Protein AF-A0A6A5UW94-F1 (afdb_monomer_lite)

Foldseek 3Di:
DDPQQWDFDDDPNDTDIDGNVVVVVVVVVVVVCPDPVNVVVVCVVVVPDPPDPVVVVVVVVPPPDDDPDDDDPDDPPQDPVNVVVVVVVVVVVVVVVVVVVVVVVVVVVVVVVVVVVVVVVVVVVVVVVVVVVVVVVVPPDDDDDDDDDDDDDDDDDDDDDDPPPVVPPPDDQDADPVRDGDPDDPPPD

Structure (mmCIF, N/CA/C/O backbone):
data_AF-A0A6A5UW94-F1
#
_entry.id   AF-A0A6A5UW94-F1
#
loop_
_atom_site.group_PDB
_atom_site.id
_atom_site.type_symbol
_atom_site.label_atom_id
_atom_site.label_alt_id
_atom_site.label_comp_id
_atom_site.label_asym_id
_atom_site.label_entity_id
_atom_site.label_seq_id
_atom_site.pdbx_PDB_ins_code
_atom_site.Cartn_x
_atom_site.Cartn_y
_atom_site.Cartn_z
_atom_site.occupancy
_atom_site.B_iso_or_equiv
_atom_site.auth_seq_id
_atom_site.auth_comp_id
_atom_site.auth_asym_id
_atom_site.auth_atom_id
_atom_site.pdbx_PDB_model_num
ATOM 1 N N . MET A 1 1 ? 11.249 -19.512 19.360 1.00 72.38 1 MET A N 1
ATOM 2 C CA . MET A 1 1 ? 12.255 -18.632 19.988 1.00 72.38 1 MET A CA 1
ATOM 3 C C . MET A 1 1 ? 13.415 -19.546 20.314 1.00 72.38 1 MET A C 1
ATOM 5 O O . MET A 1 1 ? 13.161 -20.563 20.942 1.00 72.38 1 MET A O 1
ATOM 9 N N . ASP A 1 2 ? 14.602 -19.281 19.782 1.00 77.50 2 ASP A N 1
ATOM 10 C CA . ASP A 1 2 ? 15.722 -20.234 19.828 1.00 77.50 2 ASP A CA 1
ATOM 11 C C . ASP A 1 2 ? 16.265 -20.386 21.257 1.00 77.50 2 ASP A C 1
ATOM 13 O O . ASP A 1 2 ? 15.964 -19.566 22.127 1.00 77.50 2 ASP A O 1
ATOM 17 N N . GLU A 1 3 ? 17.135 -21.370 21.492 1.00 77.75 3 GLU A N 1
ATOM 18 C CA . GLU A 1 3 ? 17.785 -21.640 22.792 1.00 77.75 3 GLU A CA 1
ATOM 19 C C . GLU A 1 3 ? 18.522 -20.415 23.369 1.00 77.75 3 GLU A C 1
ATOM 21 O O . GLU A 1 3 ? 18.660 -20.256 24.579 1.00 77.75 3 GLU A O 1
ATOM 26 N N . LYS A 1 4 ? 18.943 -19.485 22.501 1.00 79.06 4 LYS A N 1
ATOM 27 C CA . LYS A 1 4 ? 19.592 -18.215 22.872 1.00 79.06 4 LYS A CA 1
ATOM 28 C C . LYS A 1 4 ? 18.601 -17.080 23.189 1.00 79.06 4 LYS A C 1
ATOM 30 O O . LYS A 1 4 ? 19.022 -15.968 23.502 1.00 79.06 4 LYS A O 1
ATOM 35 N N . GLY A 1 5 ? 17.293 -17.331 23.099 1.00 79.81 5 GLY A N 1
ATOM 36 C CA . GLY A 1 5 ? 16.227 -16.376 23.409 1.00 79.81 5 GLY A CA 1
ATOM 37 C C . GLY A 1 5 ? 15.969 -15.330 22.322 1.00 79.81 5 GLY A C 1
ATOM 38 O O . GLY A 1 5 ? 15.530 -14.225 22.640 1.00 79.81 5 GLY A O 1
ATOM 39 N N . PHE A 1 6 ? 16.245 -15.641 21.053 1.00 82.00 6 PHE A N 1
ATOM 40 C CA . PHE A 1 6 ? 15.964 -14.756 19.917 1.00 82.00 6 PHE A CA 1
ATOM 41 C C . PHE A 1 6 ? 14.876 -15.337 19.007 1.00 82.00 6 PHE A C 1
ATOM 43 O O . PHE A 1 6 ? 14.666 -16.547 18.946 1.00 82.00 6 PHE A O 1
ATOM 50 N N . LEU A 1 7 ? 14.146 -14.462 18.322 1.00 79.19 7 LEU A N 1
ATOM 51 C CA . LEU A 1 7 ? 13.143 -14.818 17.326 1.00 79.19 7 LEU A CA 1
ATOM 52 C C . LEU A 1 7 ? 13.284 -13.892 16.119 1.00 79.19 7 LEU A C 1
ATOM 54 O O . LEU A 1 7 ? 13.258 -12.670 16.258 1.00 79.19 7 LEU A O 1
ATOM 58 N N . ILE A 1 8 ? 13.435 -14.465 14.927 1.00 78.19 8 ILE A N 1
ATOM 59 C CA . ILE A 1 8 ? 13.464 -13.700 13.679 1.00 78.19 8 ILE A CA 1
ATOM 60 C C . ILE A 1 8 ? 12.033 -13.615 13.153 1.00 78.19 8 ILE A C 1
ATOM 62 O O . ILE A 1 8 ? 11.468 -14.607 12.705 1.00 78.19 8 ILE A O 1
ATOM 66 N N . GLY A 1 9 ? 11.447 -12.423 13.228 1.00 76.31 9 GLY A N 1
ATOM 67 C CA . GLY A 1 9 ? 10.116 -12.130 12.704 1.00 76.31 9 GLY A CA 1
ATOM 68 C C . GLY A 1 9 ? 10.199 -11.326 11.410 1.00 76.31 9 GLY A C 1
ATOM 69 O O . GLY A 1 9 ? 11.094 -10.494 11.240 1.00 76.31 9 GLY A O 1
ATOM 70 N N . ILE A 1 10 ? 9.257 -11.538 10.495 1.00 73.62 10 ILE A N 1
ATOM 71 C CA . ILE A 1 10 ? 9.096 -10.692 9.308 1.00 73.62 10 ILE A CA 1
ATOM 72 C C . ILE A 1 10 ? 7.923 -9.748 9.572 1.00 73.62 10 ILE A C 1
ATOM 74 O O . ILE A 1 10 ? 6.791 -10.196 9.711 1.00 73.62 10 ILE A O 1
ATOM 78 N N . ILE A 1 11 ? 8.192 -8.441 9.639 1.00 70.88 11 ILE A N 1
ATOM 79 C CA . ILE A 1 11 ? 7.148 -7.405 9.668 1.00 70.88 11 ILE A CA 1
ATOM 80 C C . ILE A 1 11 ? 7.252 -6.627 8.357 1.00 70.88 11 ILE A C 1
ATOM 82 O O . ILE A 1 11 ? 8.247 -5.944 8.095 1.00 70.88 11 ILE A O 1
ATOM 86 N N . GLY A 1 12 ? 6.237 -6.759 7.503 1.00 78.44 12 GLY A N 1
ATOM 87 C CA . GLY A 1 12 ? 6.264 -6.223 6.143 1.00 78.44 12 GLY A CA 1
ATOM 88 C C . GLY A 1 12 ? 7.278 -6.963 5.262 1.00 78.44 12 GLY A C 1
ATOM 89 O O . GLY A 1 12 ? 7.186 -8.173 5.097 1.00 78.44 12 GLY A O 1
ATOM 90 N N . ARG A 1 13 ? 8.249 -6.242 4.679 1.00 77.44 13 ARG A N 1
ATOM 91 C CA . ARG A 1 13 ? 9.311 -6.821 3.820 1.00 77.44 13 ARG A CA 1
ATOM 92 C C . ARG A 1 13 ? 10.674 -6.955 4.513 1.00 77.44 13 ARG A C 1
ATOM 94 O O . ARG A 1 13 ? 11.652 -7.284 3.848 1.00 77.44 13 ARG A O 1
ATOM 101 N N . SER A 1 14 ? 10.769 -6.659 5.812 1.00 65.12 14 SER A N 1
ATOM 102 C CA . SER A 1 14 ? 12.042 -6.636 6.546 1.00 65.12 14 SER A CA 1
ATOM 103 C C . SER A 1 14 ? 12.096 -7.712 7.630 1.00 65.12 14 SER A C 1
ATOM 105 O O . SER A 1 14 ? 11.115 -7.929 8.345 1.00 65.12 14 SER A O 1
ATOM 107 N N . LYS A 1 15 ? 13.255 -8.370 7.761 1.00 79.88 15 LYS A N 1
ATOM 108 C CA . LYS A 1 15 ? 13.547 -9.318 8.845 1.00 79.88 15 LYS A CA 1
ATOM 109 C C . LYS A 1 15 ? 13.983 -8.534 10.082 1.00 79.88 15 LYS A C 1
ATOM 111 O O . LYS A 1 15 ? 14.928 -7.751 10.012 1.00 79.88 15 LYS A O 1
ATOM 116 N N . ARG A 1 16 ? 13.311 -8.747 11.211 1.00 79.25 16 ARG A N 1
ATOM 117 C CA . ARG A 1 16 ? 13.660 -8.162 12.511 1.00 79.25 16 ARG A CA 1
ATOM 118 C C . ARG A 1 16 ? 14.026 -9.255 13.503 1.00 79.25 16 ARG A C 1
ATOM 120 O O . ARG A 1 16 ? 13.429 -10.327 13.495 1.00 79.25 16 ARG A O 1
ATOM 127 N N . VAL A 1 17 ? 14.991 -8.955 14.367 1.00 80.25 17 VAL A N 1
ATOM 128 C CA . VAL A 1 17 ? 15.404 -9.828 15.468 1.00 80.25 17 VAL A CA 1
ATOM 129 C C . VAL A 1 17 ? 14.728 -9.340 16.746 1.00 80.25 17 VAL A C 1
ATOM 131 O O . VAL A 1 17 ? 14.947 -8.210 17.179 1.00 80.25 17 VAL A O 1
ATOM 134 N N . PHE A 1 18 ? 13.906 -10.192 17.342 1.00 77.12 18 PHE A N 1
ATOM 135 C CA . PHE A 1 18 ? 13.269 -9.979 18.634 1.00 77.12 18 PHE A CA 1
ATOM 136 C C . PHE A 1 18 ? 14.041 -10.754 19.700 1.00 77.12 18 PHE A C 1
ATOM 138 O O . PHE A 1 18 ? 14.287 -11.945 19.543 1.00 77.12 18 PHE A O 1
ATOM 145 N N . SER A 1 19 ? 14.440 -10.085 20.780 1.00 81.06 19 SER A N 1
ATOM 146 C CA . SER A 1 19 ? 15.119 -10.713 21.919 1.00 81.06 19 SER A CA 1
ATOM 147 C C . SER A 1 19 ? 14.154 -10.867 23.087 1.00 81.06 19 SER A C 1
ATOM 149 O O . SER A 1 19 ? 13.456 -9.913 23.430 1.00 81.06 19 SER A O 1
ATOM 151 N N . ARG A 1 20 ? 14.165 -12.034 23.738 1.00 82.19 20 ARG A N 1
ATOM 152 C CA . ARG A 1 20 ? 13.341 -12.351 24.913 1.00 82.19 20 ARG A CA 1
ATOM 153 C C . ARG A 1 20 ? 13.555 -11.356 26.042 1.00 82.19 20 ARG A C 1
ATOM 155 O O . ARG A 1 20 ? 12.594 -10.804 26.553 1.00 82.19 20 ARG A O 1
ATOM 162 N N . ARG A 1 21 ? 14.816 -11.031 26.341 1.00 82.06 21 ARG A N 1
ATOM 163 C CA . ARG A 1 21 ? 15.166 -10.057 27.387 1.00 82.06 21 ARG A CA 1
ATOM 164 C C . ARG A 1 21 ? 14.614 -8.664 27.090 1.00 82.06 21 ARG A C 1
ATOM 166 O O . ARG A 1 21 ? 14.163 -7.976 27.997 1.00 82.06 21 ARG A O 1
ATOM 173 N N . MET A 1 22 ? 14.641 -8.240 25.823 1.00 80.44 22 MET A N 1
ATOM 174 C CA . MET A 1 22 ? 14.056 -6.954 25.426 1.00 80.44 22 MET A CA 1
ATOM 175 C C . MET A 1 22 ? 12.530 -6.968 25.524 1.00 80.44 22 MET A C 1
ATOM 177 O O . MET A 1 22 ? 11.946 -5.975 25.950 1.00 80.44 22 MET A O 1
ATOM 181 N N . TRP A 1 23 ? 11.896 -8.080 25.147 1.00 79.12 23 TRP A N 1
ATOM 182 C CA . TRP A 1 23 ? 10.453 -8.254 25.264 1.00 79.12 23 TRP A CA 1
ATOM 183 C C . TRP A 1 23 ? 9.998 -8.226 26.724 1.00 79.12 23 TRP A C 1
ATOM 185 O O . TRP A 1 23 ? 9.180 -7.387 27.073 1.00 79.12 23 TRP A O 1
ATOM 195 N N . GLU A 1 24 ? 10.607 -9.034 27.591 1.00 83.50 24 GLU A N 1
ATOM 196 C CA . GLU A 1 24 ? 10.288 -9.090 29.024 1.00 83.50 24 GLU A CA 1
ATOM 197 C C . GLU A 1 24 ? 10.548 -7.748 29.722 1.00 83.50 24 GLU A C 1
ATOM 199 O O . GLU A 1 24 ? 9.770 -7.321 30.571 1.00 83.50 24 GLU A O 1
ATOM 204 N N . LYS A 1 25 ? 11.614 -7.026 29.346 1.00 84.56 25 LYS A N 1
ATOM 205 C CA . LYS A 1 25 ? 11.864 -5.668 29.855 1.00 84.56 25 LYS A CA 1
ATOM 206 C C . LYS A 1 25 ? 10.760 -4.694 29.436 1.00 84.56 25 LYS A C 1
ATOM 208 O O . LYS A 1 25 ? 10.335 -3.874 30.247 1.00 84.56 25 LYS A O 1
ATOM 213 N N . LYS A 1 26 ? 10.306 -4.770 28.181 1.00 81.44 26 LYS A N 1
ATOM 214 C CA . LYS A 1 26 ? 9.212 -3.935 27.674 1.00 81.44 26 LYS A CA 1
ATOM 215 C C . LYS A 1 26 ? 7.886 -4.294 28.340 1.00 81.44 26 LYS A C 1
ATOM 217 O O . LYS A 1 26 ? 7.151 -3.392 28.710 1.00 81.44 26 LYS A O 1
ATOM 222 N N . GLU A 1 27 ? 7.603 -5.579 28.505 1.00 80.19 27 GLU A N 1
ATOM 223 C CA . GLU A 1 27 ? 6.405 -6.087 29.171 1.00 80.19 27 GLU A CA 1
ATOM 224 C C . GLU A 1 27 ? 6.348 -5.627 30.625 1.00 80.19 27 GLU A C 1
ATOM 226 O O . GLU A 1 27 ? 5.339 -5.071 31.037 1.00 80.19 27 GLU A O 1
ATOM 231 N N . LYS A 1 28 ? 7.460 -5.729 31.364 1.00 80.19 28 LYS A N 1
ATOM 232 C CA . LYS A 1 28 ? 7.560 -5.197 32.729 1.00 80.19 28 LYS A CA 1
ATOM 233 C C . LYS A 1 28 ? 7.305 -3.692 32.781 1.00 80.19 28 LYS A C 1
ATOM 235 O O . LYS A 1 28 ? 6.489 -3.249 33.575 1.00 80.19 28 LYS A O 1
ATOM 240 N N . ALA A 1 29 ? 7.953 -2.911 31.915 1.00 81.38 29 ALA A N 1
ATOM 241 C CA . ALA A 1 29 ? 7.740 -1.464 31.869 1.00 81.38 29 ALA A CA 1
ATOM 242 C C . ALA A 1 29 ? 6.290 -1.098 31.502 1.00 81.38 29 ALA A C 1
ATOM 244 O O . ALA A 1 29 ? 5.719 -0.173 32.071 1.00 81.38 29 ALA A O 1
ATOM 245 N N . TRP A 1 30 ? 5.688 -1.836 30.568 1.00 81.94 30 TRP A N 1
ATOM 246 C CA . TRP A 1 30 ? 4.316 -1.606 30.132 1.00 81.94 30 TRP A CA 1
ATOM 247 C C . TRP A 1 30 ? 3.299 -1.990 31.212 1.00 81.94 30 TRP A C 1
ATOM 249 O O . TRP A 1 30 ? 2.402 -1.201 31.506 1.00 81.94 30 TRP A O 1
ATOM 259 N N . ALA A 1 31 ? 3.491 -3.131 31.876 1.00 80.12 31 ALA A N 1
ATOM 260 C CA . ALA A 1 31 ? 2.681 -3.558 33.014 1.00 80.12 31 ALA A CA 1
ATOM 261 C C . ALA A 1 31 ? 2.767 -2.562 34.182 1.00 80.12 31 ALA A C 1
ATOM 263 O O . ALA A 1 31 ? 1.752 -2.252 34.793 1.00 80.12 31 ALA A O 1
ATOM 264 N N . SER A 1 32 ? 3.947 -1.990 34.449 1.00 79.19 32 SER A N 1
ATOM 265 C CA . SER A 1 32 ? 4.099 -0.925 35.449 1.00 79.19 32 SER A CA 1
ATOM 266 C C . SER A 1 32 ? 3.441 0.396 35.039 1.00 79.19 32 SER A C 1
ATOM 268 O O . SER A 1 32 ? 3.076 1.176 35.908 1.00 79.19 32 SER A O 1
ATOM 270 N N . SER A 1 33 ? 3.280 0.668 33.740 1.00 76.69 33 SER A N 1
ATOM 271 C CA . SER A 1 33 ? 2.623 1.895 33.263 1.00 76.69 33 SER A CA 1
ATOM 272 C C . SER A 1 33 ? 1.091 1.816 33.254 1.00 76.69 33 SER A C 1
ATOM 274 O O . SER A 1 33 ? 0.427 2.841 33.378 1.00 76.69 33 SER A O 1
ATOM 276 N N . LEU A 1 34 ? 0.521 0.612 33.133 1.00 79.94 34 LEU A N 1
ATOM 277 C CA . LEU A 1 34 ? -0.926 0.364 33.122 1.00 79.94 34 LEU A CA 1
ATOM 278 C C . LEU A 1 34 ? -1.451 0.002 34.516 1.00 79.94 34 LEU A C 1
ATOM 280 O O . LEU A 1 34 ? -2.177 -0.973 34.692 1.00 79.94 34 LEU A O 1
ATOM 284 N N . GLN A 1 35 ? -1.065 0.786 35.517 1.00 85.62 35 GLN A N 1
ATOM 285 C CA . GLN A 1 35 ? -1.634 0.670 36.854 1.00 85.62 35 GLN A CA 1
ATOM 286 C C . GLN A 1 35 ? -2.944 1.449 36.939 1.00 85.62 35 GLN A C 1
ATOM 288 O O . GLN A 1 35 ? -3.050 2.546 36.387 1.00 85.62 35 GLN A O 1
ATOM 293 N N . GLU A 1 36 ? -3.914 0.901 37.671 1.00 83.31 36 GLU A N 1
ATOM 294 C CA . GLU A 1 36 ? -5.231 1.510 37.884 1.00 83.31 36 GLU A CA 1
ATOM 295 C C . GLU A 1 36 ? -5.109 2.956 38.379 1.00 83.31 36 GLU A C 1
ATOM 297 O O . GLU A 1 36 ? -5.731 3.849 37.820 1.00 83.31 36 GLU A O 1
ATOM 302 N N . GLU A 1 37 ? -4.198 3.225 39.315 1.00 87.12 37 GLU A N 1
ATOM 303 C CA . GLU A 1 37 ? -3.940 4.577 39.820 1.00 87.12 37 GLU A CA 1
ATOM 304 C C . GLU A 1 37 ? -3.473 5.558 38.735 1.00 87.12 37 GLU A C 1
ATOM 306 O O . GLU A 1 37 ? -3.894 6.713 38.713 1.00 87.12 37 GLU A O 1
ATOM 311 N N . THR A 1 38 ? -2.598 5.116 37.827 1.00 85.56 38 THR A N 1
ATOM 312 C CA . THR A 1 38 ? -2.090 5.961 36.733 1.00 85.56 38 THR A CA 1
ATOM 313 C C . THR A 1 38 ? -3.181 6.205 35.695 1.00 85.56 38 THR A C 1
ATOM 315 O O . THR A 1 38 ? -3.324 7.318 35.188 1.00 85.56 38 THR A O 1
ATOM 318 N N . ILE A 1 39 ? -3.984 5.177 35.417 1.00 83.81 39 ILE A N 1
ATOM 319 C CA . ILE A 1 39 ? -5.129 5.249 34.513 1.00 83.81 39 ILE A CA 1
ATOM 320 C C . ILE A 1 39 ? -6.173 6.228 35.074 1.00 83.81 39 ILE A C 1
ATOM 322 O O . ILE A 1 39 ? -6.539 7.179 34.385 1.00 83.81 39 ILE A O 1
ATOM 326 N N . LEU A 1 40 ? -6.577 6.077 36.337 1.00 82.94 40 LEU A N 1
ATOM 327 C CA . LEU A 1 40 ? -7.524 6.963 37.020 1.00 82.94 40 LEU A CA 1
ATOM 328 C C . LEU A 1 40 ? -7.029 8.416 37.067 1.00 82.94 40 LEU A C 1
ATOM 330 O O . LEU A 1 40 ? -7.770 9.318 36.677 1.00 82.94 40 LEU A O 1
ATOM 334 N N . LYS A 1 41 ? -5.757 8.645 37.423 1.00 84.44 41 LYS A N 1
ATOM 335 C CA . LYS A 1 41 ? -5.136 9.985 37.395 1.00 84.44 41 LYS A CA 1
ATOM 336 C C . LYS A 1 41 ? -5.127 10.597 35.999 1.00 84.44 41 LYS A C 1
ATOM 338 O O . LYS A 1 41 ? -5.367 11.791 35.849 1.00 84.44 41 LYS A O 1
ATOM 343 N N . SER A 1 42 ? -4.855 9.803 34.961 1.00 85.38 42 SER A N 1
ATOM 344 C CA . SER A 1 42 ? -4.873 10.303 33.583 1.00 85.38 42 SER A CA 1
ATOM 345 C C . SER A 1 42 ? -6.277 10.733 33.154 1.00 85.38 42 SER A C 1
ATOM 347 O O . SER A 1 42 ? -6.426 11.737 32.461 1.00 85.38 42 SER A O 1
ATOM 349 N N . PHE A 1 43 ? -7.314 10.032 33.614 1.00 80.38 43 PHE A N 1
ATOM 350 C CA . PHE A 1 43 ? -8.700 10.395 33.345 1.00 80.38 43 PHE A CA 1
ATOM 351 C C . PHE A 1 43 ? -9.156 11.628 34.121 1.00 80.38 43 PHE A C 1
ATOM 353 O O . PHE A 1 43 ? -9.850 12.466 33.549 1.00 80.38 43 PHE A O 1
ATOM 360 N N . GLU A 1 44 ? -8.720 11.777 35.371 1.00 77.62 44 GLU A N 1
ATOM 361 C CA . GLU A 1 44 ? -8.927 12.994 36.159 1.00 77.62 44 GLU A CA 1
ATOM 362 C C . GLU A 1 44 ? -8.262 14.204 35.483 1.00 77.62 44 GLU A C 1
ATOM 364 O O . GLU A 1 44 ? -8.926 15.197 35.186 1.00 77.62 44 GLU A O 1
ATOM 369 N N . ALA A 1 45 ? -6.979 14.083 35.121 1.00 81.81 45 ALA A N 1
ATOM 370 C CA . ALA A 1 45 ? -6.211 15.154 34.487 1.00 81.81 45 ALA A CA 1
ATOM 371 C C . ALA A 1 45 ? -6.751 15.553 33.107 1.00 81.81 45 ALA A C 1
ATOM 373 O O . ALA A 1 45 ? -6.695 16.719 32.724 1.00 81.81 45 ALA A O 1
ATOM 374 N N . THR A 1 46 ? -7.260 14.588 32.341 1.00 77.75 46 THR A N 1
ATOM 375 C CA . THR A 1 46 ? -7.792 14.851 30.999 1.00 77.75 46 THR A CA 1
ATOM 376 C C . THR A 1 46 ? -9.269 15.227 31.008 1.00 77.75 46 THR A C 1
ATOM 378 O O . THR A 1 46 ? -9.757 15.738 30.004 1.00 77.75 46 THR A O 1
ATOM 381 N N . SER A 1 47 ? -9.991 15.002 32.114 1.00 66.31 47 SER A N 1
ATOM 382 C CA . SER A 1 47 ? -11.443 15.220 32.211 1.00 66.31 47 SER A CA 1
ATOM 383 C C . SER A 1 47 ? -12.240 14.526 31.085 1.00 66.31 47 SER A C 1
ATOM 385 O O . SER A 1 47 ? -13.341 14.949 30.736 1.00 66.31 47 SER A O 1
ATOM 387 N N . ILE A 1 48 ? -11.685 13.459 30.487 1.00 67.88 48 ILE A N 1
ATOM 388 C CA . ILE A 1 48 ? -12.271 12.742 29.336 1.00 67.88 48 ILE A CA 1
ATOM 389 C C . ILE A 1 48 ? -13.336 11.728 29.787 1.00 67.88 48 ILE A C 1
ATOM 391 O O . ILE A 1 48 ? -14.182 11.325 28.986 1.00 67.88 48 ILE A O 1
ATOM 395 N N . LEU A 1 49 ? -13.359 11.351 31.070 1.00 60.09 49 LEU A N 1
ATOM 396 C CA . LEU A 1 49 ? -14.380 10.464 31.621 1.00 60.09 49 LEU A CA 1
ATOM 397 C C . LEU A 1 49 ? -15.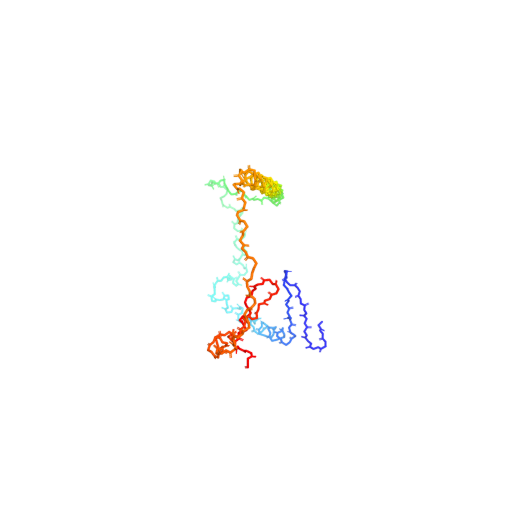375 11.218 32.502 1.00 60.09 49 LEU A C 1
ATOM 399 O O . LEU A 1 49 ? -14.996 11.745 33.548 1.00 60.09 49 LEU A O 1
ATOM 403 N N . PRO A 1 50 ? -16.680 11.162 32.199 1.00 61.16 50 PRO A N 1
ATOM 404 C CA . PRO A 1 50 ? -17.651 11.192 33.273 1.00 61.16 50 PRO A CA 1
ATOM 405 C C . PRO A 1 50 ? -17.510 9.875 34.053 1.00 61.16 50 PRO A C 1
ATOM 407 O O . PRO A 1 50 ? -17.987 8.835 33.608 1.00 61.16 50 PRO A O 1
ATOM 410 N N . PHE A 1 51 ? -16.871 9.913 35.227 1.00 65.38 51 PHE A N 1
ATOM 411 C CA . PHE A 1 51 ? -16.825 8.775 36.166 1.00 65.38 51 PHE A CA 1
ATOM 412 C C . PHE A 1 51 ? -18.227 8.268 36.552 1.00 65.38 51 PHE A C 1
ATOM 414 O O . PHE A 1 51 ? -18.395 7.133 36.987 1.00 65.38 51 PHE A O 1
ATOM 421 N N . ASN A 1 52 ? -19.248 9.098 36.331 1.00 65.62 52 ASN A N 1
ATOM 422 C CA . ASN A 1 52 ? -20.645 8.745 36.495 1.00 65.62 52 ASN A CA 1
ATOM 423 C C . ASN A 1 52 ? -21.232 8.191 35.193 1.00 65.62 52 ASN A C 1
ATOM 425 O O . ASN A 1 52 ? -21.584 8.941 34.277 1.00 65.62 52 ASN A O 1
ATOM 429 N N . LEU A 1 53 ? -21.419 6.870 35.163 1.00 70.25 53 LEU A N 1
ATOM 430 C CA . LEU A 1 53 ? -22.086 6.140 34.082 1.00 70.25 53 LEU A CA 1
ATOM 431 C C . LEU A 1 53 ? -23.483 6.713 33.771 1.00 70.25 53 LEU A C 1
ATOM 433 O O . LEU A 1 53 ? -23.905 6.767 32.618 1.00 70.25 53 LEU A O 1
ATOM 437 N N . GLU A 1 54 ? -24.171 7.241 34.784 1.00 73.00 54 GLU A N 1
ATOM 438 C CA . GLU A 1 54 ? -25.467 7.904 34.628 1.00 73.00 54 GLU A CA 1
ATOM 439 C C . GLU A 1 54 ? -25.418 9.152 33.739 1.00 73.00 54 GLU A C 1
ATOM 441 O O . GLU A 1 54 ? -26.383 9.446 33.037 1.00 73.00 54 GLU A O 1
ATOM 446 N N . VAL A 1 55 ? -24.304 9.891 33.728 1.00 69.94 55 VAL A N 1
ATOM 447 C CA . VAL A 1 55 ? -24.139 11.069 32.859 1.00 69.94 55 VAL A CA 1
ATOM 448 C C . VAL A 1 55 ? -24.023 10.635 31.400 1.00 69.94 55 VAL A C 1
ATOM 450 O O . VAL A 1 55 ? -24.531 11.323 30.517 1.00 69.94 55 VAL A O 1
ATOM 453 N N . ILE A 1 56 ? -23.408 9.476 31.145 1.00 71.38 56 ILE A N 1
ATOM 454 C CA . ILE A 1 56 ? -23.366 8.859 29.815 1.00 71.38 56 ILE A CA 1
ATOM 455 C C . ILE A 1 56 ? -24.777 8.419 29.417 1.00 71.38 56 ILE A C 1
ATOM 457 O O . ILE A 1 56 ? -25.252 8.807 28.354 1.00 71.38 56 ILE A O 1
ATOM 461 N N . LEU A 1 57 ? -25.488 7.697 30.289 1.00 77.25 57 LEU A N 1
ATOM 462 C CA . LEU A 1 57 ? -26.853 7.231 30.017 1.00 77.25 57 LEU A CA 1
ATOM 463 C C . LEU A 1 57 ? -27.832 8.390 29.769 1.00 77.25 57 LEU A C 1
ATOM 465 O O . LEU A 1 57 ? -28.636 8.330 28.842 1.00 77.25 57 LEU A O 1
ATOM 469 N N . LYS A 1 58 ? -27.706 9.499 30.508 1.00 76.81 58 LYS A N 1
ATOM 470 C CA . LYS A 1 58 ? -28.505 10.719 30.298 1.00 76.81 58 LYS A CA 1
ATOM 471 C C . LYS A 1 58 ? -28.264 11.379 28.938 1.00 76.81 58 LYS A C 1
ATOM 473 O O . LYS A 1 58 ? -29.163 12.053 28.445 1.00 76.81 58 LYS A O 1
ATOM 478 N N . ARG A 1 59 ? -27.090 11.210 28.317 1.00 73.50 59 ARG A N 1
ATOM 479 C CA . ARG A 1 59 ? -26.828 11.728 26.959 1.00 73.50 59 ARG A CA 1
ATOM 480 C C . ARG A 1 59 ? -27.589 10.943 25.893 1.00 73.50 59 ARG A C 1
ATOM 482 O O . ARG A 1 59 ? -28.024 11.543 24.919 1.00 73.50 59 ARG A O 1
ATOM 489 N N . PHE A 1 60 ? -27.784 9.641 26.098 1.00 70.94 60 PHE A N 1
ATOM 490 C CA . PHE A 1 60 ? -28.505 8.774 25.162 1.00 70.94 60 PHE A CA 1
ATOM 491 C C . PHE A 1 60 ? -30.017 8.724 25.418 1.00 70.94 60 PHE A C 1
ATOM 493 O O . PHE A 1 60 ? -30.783 8.507 24.489 1.00 70.94 60 PHE A O 1
ATOM 500 N N . ALA A 1 61 ? -30.466 8.966 26.652 1.00 69.88 61 ALA A N 1
ATOM 501 C CA . ALA A 1 61 ? -31.891 8.968 26.987 1.00 69.88 61 ALA A CA 1
ATOM 502 C C . ALA A 1 61 ? -32.650 10.211 26.472 1.00 69.88 61 ALA A C 1
ATOM 504 O O . ALA A 1 61 ? -33.865 10.162 26.300 1.00 69.88 61 ALA A O 1
ATOM 505 N N . LYS A 1 62 ? -31.954 11.329 26.215 1.00 61.16 62 LYS A N 1
ATOM 506 C CA . LYS A 1 62 ? -32.568 12.611 25.810 1.00 61.16 62 LYS A CA 1
ATOM 507 C C . LYS A 1 62 ? -32.977 12.696 24.335 1.00 61.16 62 LYS A C 1
ATOM 509 O O . LYS A 1 62 ? -33.577 13.686 23.943 1.00 61.16 62 LYS A O 1
ATOM 514 N N . THR A 1 63 ? -32.675 11.697 23.511 1.00 54.25 63 THR A N 1
ATOM 515 C CA . THR A 1 63 ? -32.863 11.778 22.050 1.00 54.25 63 THR A CA 1
ATOM 516 C C . THR A 1 63 ? -34.289 11.458 21.578 1.00 54.25 63 THR A C 1
ATOM 518 O O . THR A 1 63 ? -34.508 11.340 20.379 1.00 54.25 63 THR A O 1
ATOM 521 N N . THR A 1 64 ? -35.263 11.301 22.482 1.00 52.53 64 THR A N 1
ATOM 522 C CA . THR A 1 64 ? -36.584 10.755 22.115 1.00 52.53 64 THR A CA 1
ATOM 523 C C . THR A 1 64 ? -37.771 11.700 22.245 1.00 52.53 64 THR A C 1
ATOM 525 O O . THR A 1 64 ? -38.864 11.243 21.928 1.00 52.53 64 THR A O 1
ATOM 528 N N . GLN A 1 65 ? -37.633 12.960 22.688 1.00 49.50 65 GLN A N 1
ATOM 529 C CA . GLN A 1 65 ? -38.860 13.728 22.956 1.00 49.50 65 GLN A CA 1
ATOM 530 C C . GLN A 1 65 ? -38.991 15.170 22.493 1.00 49.50 65 GLN A C 1
ATOM 532 O O . GLN A 1 65 ? -40.136 15.567 22.339 1.00 49.50 65 GLN A O 1
ATOM 537 N N . ASP A 1 66 ? -37.940 15.908 22.144 1.00 49.66 66 ASP A N 1
ATOM 538 C CA . ASP A 1 66 ? -38.149 17.271 21.644 1.00 49.66 66 ASP A CA 1
ATOM 539 C C . ASP A 1 66 ? -37.237 17.568 20.449 1.00 49.66 66 ASP A C 1
ATOM 541 O O . ASP A 1 66 ? -36.031 17.338 20.500 1.00 49.66 66 ASP A O 1
ATOM 545 N N . GLU A 1 67 ? -37.860 18.071 19.380 1.00 48.31 67 GLU A N 1
ATOM 546 C CA . GLU A 1 67 ? -37.289 18.495 18.092 1.00 48.31 67 GLU A CA 1
ATOM 547 C C . GLU A 1 67 ? -37.051 17.415 17.028 1.00 48.31 67 GLU A C 1
ATOM 549 O O . GLU A 1 67 ? -35.996 17.294 16.406 1.00 48.31 67 GLU A O 1
ATOM 554 N N . GLN A 1 68 ? -38.142 16.734 16.680 1.00 50.47 68 GLN A N 1
ATOM 555 C CA . GLN A 1 68 ? -38.481 16.621 15.266 1.00 50.47 68 GLN A CA 1
ATOM 556 C C . GLN A 1 68 ? -39.128 17.948 14.837 1.00 50.47 68 GLN A C 1
ATOM 558 O O . GLN A 1 68 ? -40.329 18.105 15.002 1.00 50.47 68 GLN A O 1
ATOM 563 N N . GLU A 1 69 ? -38.333 18.902 14.345 1.00 45.75 69 GLU A N 1
ATOM 564 C CA . GLU A 1 69 ? -38.632 19.700 13.144 1.00 45.75 69 GLU A CA 1
ATOM 565 C C . GLU A 1 69 ? -37.582 20.797 12.908 1.00 45.75 69 GLU A C 1
ATOM 567 O O . GLU A 1 69 ? -37.226 21.574 13.783 1.00 45.75 69 GLU A O 1
ATOM 572 N N . SER A 1 70 ? -37.164 20.905 11.646 1.00 56.03 70 SER A N 1
ATOM 573 C CA . SER A 1 70 ? -36.624 22.134 11.064 1.00 56.03 70 SER A CA 1
ATOM 574 C C . SER A 1 70 ? -35.190 22.547 11.423 1.00 56.03 70 SER A C 1
ATOM 576 O O . SER A 1 70 ? -34.956 23.678 11.848 1.00 56.03 70 SER A O 1
ATOM 578 N N . ARG A 1 71 ? -34.199 21.735 11.022 1.00 45.88 71 ARG A N 1
ATOM 579 C CA . ARG A 1 71 ? -33.073 22.289 10.244 1.00 45.88 71 ARG A CA 1
ATOM 580 C C . ARG A 1 71 ? -32.206 21.227 9.570 1.00 45.88 71 ARG A C 1
ATOM 582 O O . ARG A 1 71 ? -31.481 20.486 10.213 1.00 45.88 71 ARG A O 1
ATOM 589 N N . GLU A 1 72 ? -32.245 21.241 8.242 1.00 34.44 72 GLU A N 1
ATOM 590 C CA . GLU A 1 72 ? -31.148 20.783 7.379 1.00 34.44 72 GLU A CA 1
ATOM 591 C C . GLU A 1 72 ? -30.910 19.259 7.345 1.00 34.44 72 GLU A C 1
ATOM 593 O O . GLU A 1 72 ? -29.888 18.707 7.744 1.00 34.44 72 GLU A O 1
ATOM 598 N N . SER A 1 73 ? -31.877 18.594 6.709 1.00 41.94 73 SER A N 1
ATOM 599 C CA . SER A 1 73 ? -31.735 17.361 5.927 1.00 41.94 73 SER A CA 1
ATOM 600 C C . SER A 1 73 ? -30.481 17.370 5.024 1.00 41.94 73 SER A C 1
ATOM 602 O O . SER A 1 73 ? -30.573 17.654 3.827 1.00 41.94 73 SER A O 1
ATOM 604 N N . SER A 1 74 ? -29.294 17.069 5.561 1.00 49.56 74 SER A N 1
ATOM 605 C CA . SER A 1 74 ? -28.073 16.878 4.750 1.00 49.56 74 SER A CA 1
ATOM 606 C C . SER A 1 74 ? -27.006 15.948 5.338 1.00 49.56 74 SER A C 1
ATOM 608 O O . SER A 1 74 ? -26.036 15.640 4.651 1.00 49.56 74 SER A O 1
ATOM 610 N N . THR A 1 75 ? -27.177 15.393 6.536 1.00 47.09 75 THR A N 1
ATOM 611 C CA . THR A 1 75 ? -26.293 14.333 7.044 1.00 47.09 75 THR A CA 1
ATOM 612 C C . THR A 1 75 ? -27.069 13.030 7.137 1.00 47.09 75 THR A C 1
ATOM 614 O O . THR A 1 75 ? -27.661 12.683 8.153 1.00 47.09 75 THR A O 1
ATOM 617 N N . LEU A 1 76 ? -27.093 12.305 6.016 1.00 48.34 76 LEU A N 1
ATOM 618 C CA . LEU A 1 76 ? -27.591 10.936 5.946 1.00 48.34 76 LEU A CA 1
ATOM 619 C C . LEU A 1 76 ? -26.962 10.120 7.082 1.00 48.34 76 LEU A C 1
ATOM 621 O O . LEU A 1 76 ? -25.759 9.849 7.069 1.00 48.34 76 LEU A O 1
ATOM 625 N N . VAL A 1 77 ? -27.780 9.715 8.051 1.00 53.12 77 VAL A N 1
ATOM 626 C CA . VAL A 1 77 ? -27.462 8.630 8.977 1.00 53.12 77 VAL A CA 1
ATOM 627 C C . VAL A 1 77 ? -27.324 7.382 8.109 1.00 53.12 77 VAL A C 1
ATOM 629 O O . VAL A 1 77 ? -28.311 6.730 7.778 1.00 53.12 77 VAL A O 1
ATOM 632 N N . LEU A 1 78 ? -26.105 7.126 7.627 1.00 52.06 78 LEU A N 1
ATOM 633 C CA . LEU A 1 78 ? -25.797 6.007 6.744 1.00 52.06 78 LEU A CA 1
ATOM 634 C C . LEU A 1 78 ? -26.192 4.720 7.466 1.00 52.06 78 LEU A C 1
ATOM 636 O O . LEU A 1 78 ? -25.561 4.313 8.444 1.00 52.06 78 LEU A O 1
ATOM 640 N N . SER A 1 79 ? -27.252 4.087 6.973 1.00 59.34 79 SER A N 1
ATOM 641 C CA . SER A 1 79 ? -27.681 2.773 7.426 1.00 59.34 79 SER A CA 1
ATOM 642 C C . SER A 1 79 ? -26.526 1.794 7.213 1.00 59.34 79 SER A C 1
ATOM 644 O O . SER A 1 79 ? -25.743 1.940 6.272 1.00 59.34 79 SER A O 1
ATOM 646 N N . GLY A 1 80 ? -26.407 0.745 8.032 1.00 63.88 80 GLY A N 1
ATOM 647 C CA . GLY A 1 80 ? -25.375 -0.288 7.830 1.00 63.88 80 GLY A CA 1
ATOM 648 C C . GLY A 1 80 ? -25.390 -0.901 6.414 1.00 63.88 80 GLY A C 1
ATOM 649 O O . GLY A 1 80 ? -24.371 -1.388 5.920 1.00 63.88 80 GLY A O 1
ATOM 650 N N . SER A 1 81 ? -26.528 -0.807 5.719 1.00 74.81 81 SER A N 1
ATOM 651 C CA . SER A 1 81 ? -26.710 -1.156 4.304 1.00 74.81 81 SER A CA 1
ATOM 652 C C . SER A 1 81 ? -25.936 -0.255 3.327 1.00 74.81 81 SER A C 1
ATOM 654 O O . SER A 1 81 ? -25.543 -0.705 2.247 1.00 74.81 81 SER A O 1
ATOM 656 N N . ASP A 1 82 ? -25.686 1.004 3.685 1.00 81.69 82 ASP A N 1
ATOM 657 C CA . ASP A 1 82 ? -25.048 2.008 2.830 1.00 81.69 82 ASP A CA 1
ATOM 658 C C . ASP A 1 82 ? -23.519 1.880 2.810 1.00 81.69 82 ASP A C 1
ATOM 660 O O . ASP A 1 82 ? -22.894 2.157 1.784 1.00 81.69 82 ASP A O 1
ATOM 664 N N . TRP A 1 83 ? -22.910 1.314 3.860 1.00 84.25 83 TRP A N 1
ATOM 665 C CA . TRP A 1 83 ? -21.486 0.942 3.863 1.00 84.25 83 TRP A CA 1
ATOM 666 C C . TRP A 1 83 ? -21.144 -0.036 2.732 1.00 84.25 83 TRP A C 1
ATOM 668 O O . TRP A 1 83 ? -20.133 0.125 2.052 1.00 84.25 83 TRP A O 1
ATOM 678 N N . ARG A 1 84 ? -21.999 -1.036 2.471 1.00 88.56 84 ARG A N 1
ATOM 679 C CA . ARG A 1 84 ? -21.756 -2.005 1.387 1.00 88.56 84 ARG A CA 1
ATOM 680 C C . ARG A 1 84 ? -21.830 -1.350 0.009 1.00 88.56 84 ARG A C 1
ATOM 682 O O . ARG A 1 84 ? -21.112 -1.763 -0.899 1.00 88.56 84 ARG A O 1
ATOM 689 N N . LYS A 1 85 ? -22.690 -0.340 -0.158 1.00 89.50 85 LYS A N 1
ATOM 690 C CA . LYS A 1 85 ? -22.774 0.446 -1.398 1.00 89.50 85 LYS A CA 1
ATOM 691 C C . LYS A 1 85 ? -21.509 1.288 -1.581 1.00 89.50 85 LYS A C 1
ATOM 693 O O . LYS A 1 85 ? -20.922 1.258 -2.661 1.00 89.50 85 LYS A O 1
ATOM 698 N N . LEU A 1 86 ? -21.042 1.947 -0.519 1.00 88.88 86 LEU A N 1
ATOM 699 C CA . LEU A 1 86 ? -19.788 2.706 -0.524 1.00 88.88 86 LEU A CA 1
ATOM 700 C C . LEU A 1 86 ? -18.572 1.812 -0.810 1.00 88.88 86 LEU A C 1
ATOM 702 O O . LEU A 1 86 ? -17.770 2.136 -1.682 1.00 88.88 86 LEU A O 1
ATOM 706 N N . ASP A 1 87 ? -18.463 0.651 -0.164 1.00 89.00 87 ASP A N 1
ATOM 707 C CA . ASP A 1 87 ? -17.369 -0.303 -0.396 1.00 89.00 87 ASP A CA 1
ATOM 708 C C . ASP A 1 87 ? -17.363 -0.820 -1.847 1.00 89.00 87 ASP A C 1
ATOM 710 O O . ASP A 1 87 ? -16.306 -0.873 -2.479 1.00 89.00 87 ASP A O 1
ATOM 714 N N . ARG A 1 88 ? -18.533 -1.111 -2.436 1.00 94.25 88 ARG A N 1
ATOM 715 C CA . ARG A 1 88 ? -18.639 -1.487 -3.859 1.00 94.25 88 ARG A CA 1
ATOM 716 C C . ARG A 1 88 ? -18.145 -0.380 -4.789 1.00 94.25 88 ARG A C 1
ATOM 718 O O . ARG A 1 88 ? -17.393 -0.676 -5.717 1.00 94.25 88 ARG A O 1
ATOM 725 N N . LEU A 1 89 ? -18.518 0.873 -4.532 1.00 94.75 89 LEU A N 1
ATOM 726 C CA . LEU A 1 89 ? -18.058 2.021 -5.321 1.00 94.75 89 LEU A CA 1
ATOM 727 C C . LEU A 1 89 ? -16.540 2.204 -5.211 1.00 94.75 89 LEU A C 1
ATOM 729 O O . LEU A 1 89 ? -15.854 2.309 -6.227 1.00 94.75 89 LEU A O 1
ATOM 733 N N . VAL A 1 90 ? -15.989 2.147 -3.997 1.00 95.38 90 VAL A N 1
ATOM 734 C CA . VAL A 1 90 ? -14.539 2.242 -3.764 1.00 95.38 90 VAL A CA 1
ATOM 735 C C . VAL A 1 90 ? -13.793 1.102 -4.469 1.00 95.38 90 VAL A C 1
ATOM 737 O O . VAL A 1 90 ? -12.759 1.319 -5.111 1.00 95.38 90 VAL A O 1
ATOM 740 N N . ARG A 1 91 ? -14.319 -0.126 -4.421 1.00 96.00 91 ARG A N 1
ATOM 741 C CA . ARG A 1 91 ? -13.740 -1.269 -5.144 1.00 96.00 91 ARG A CA 1
ATOM 742 C C . ARG A 1 91 ? -13.782 -1.079 -6.655 1.00 96.00 91 ARG A C 1
ATOM 744 O O . ARG A 1 91 ? -12.780 -1.367 -7.306 1.00 96.00 91 ARG A O 1
ATOM 751 N N . ALA A 1 92 ? -14.883 -0.571 -7.202 1.00 95.69 92 ALA A N 1
ATOM 752 C CA . ALA A 1 92 ? -15.003 -0.295 -8.630 1.00 95.69 92 ALA A CA 1
ATOM 753 C C . ALA A 1 92 ? -13.979 0.760 -9.080 1.00 95.69 92 ALA A C 1
ATOM 755 O O . ALA A 1 92 ? -13.180 0.497 -9.979 1.00 95.69 92 ALA A O 1
ATOM 756 N N . VAL A 1 93 ? -13.905 1.900 -8.385 1.00 95.75 93 VAL A N 1
ATOM 757 C CA . VAL A 1 93 ? -12.949 2.979 -8.695 1.00 95.75 93 VAL A CA 1
ATOM 758 C C . VAL A 1 93 ? -11.502 2.487 -8.600 1.00 95.75 93 VAL A C 1
ATOM 760 O O . VAL A 1 93 ? -10.685 2.739 -9.486 1.00 95.75 93 VAL A O 1
ATOM 763 N N . THR A 1 94 ? -11.165 1.720 -7.560 1.00 96.00 94 THR A N 1
ATOM 764 C CA . THR A 1 94 ? -9.804 1.179 -7.410 1.00 96.00 94 THR A CA 1
ATOM 765 C C . THR A 1 94 ? -9.476 0.078 -8.423 1.00 96.00 94 THR A C 1
ATOM 767 O O . THR A 1 94 ? -8.305 -0.104 -8.763 1.00 96.00 94 THR A O 1
ATOM 770 N N . ALA A 1 95 ? -10.462 -0.675 -8.916 1.00 96.62 95 ALA A N 1
ATOM 771 C CA . ALA A 1 95 ? -10.266 -1.637 -9.998 1.00 96.62 95 ALA A CA 1
ATOM 772 C C . ALA A 1 95 ? -9.969 -0.925 -11.325 1.00 96.62 95 ALA A C 1
ATOM 774 O O . ALA A 1 95 ? -9.012 -1.298 -12.007 1.00 96.62 95 ALA A O 1
ATOM 775 N N . GLU A 1 96 ? -10.712 0.136 -11.642 1.00 95.38 96 GLU A N 1
ATOM 776 C CA . GLU A 1 96 ? -10.475 0.956 -12.834 1.00 95.38 96 GLU A CA 1
ATOM 777 C C . GLU A 1 96 ? -9.106 1.647 -12.790 1.00 95.38 96 GLU A C 1
ATOM 779 O O . GLU A 1 96 ? -8.327 1.539 -13.740 1.00 95.38 96 GLU A O 1
ATOM 784 N N . LEU A 1 97 ? -8.721 2.226 -11.646 1.00 93.88 97 LEU A N 1
ATOM 785 C CA . LEU A 1 97 ? -7.391 2.820 -11.467 1.00 93.88 97 LEU A CA 1
ATOM 786 C C . LEU A 1 97 ? -6.266 1.797 -11.712 1.00 93.88 97 LEU A C 1
ATOM 788 O O . LEU A 1 97 ? -5.248 2.105 -12.336 1.00 93.88 97 LEU A O 1
ATOM 792 N N . ARG A 1 98 ? -6.445 0.548 -11.257 1.00 95.81 98 ARG A N 1
ATOM 793 C CA . ARG A 1 98 ? -5.475 -0.533 -11.493 1.00 95.81 98 ARG A CA 1
ATOM 794 C C . ARG A 1 98 ? -5.387 -0.920 -12.968 1.00 95.81 98 ARG A C 1
ATOM 796 O O . ARG A 1 98 ? -4.279 -1.183 -13.436 1.00 95.81 98 ARG A O 1
ATOM 803 N N . LYS A 1 99 ? -6.509 -0.974 -13.693 1.00 96.56 99 LYS A N 1
ATOM 804 C CA . LYS A 1 99 ? -6.521 -1.245 -15.141 1.00 96.56 99 LYS A CA 1
ATOM 805 C C . LYS A 1 99 ? -5.801 -0.130 -15.901 1.00 96.56 99 LYS A C 1
ATOM 807 O O . LYS A 1 99 ? -4.873 -0.420 -16.653 1.00 96.56 99 LYS A O 1
ATOM 812 N N . ALA A 1 100 ? -6.133 1.129 -15.622 1.00 94.31 100 ALA A N 1
ATOM 813 C CA . ALA A 1 100 ? -5.478 2.285 -16.230 1.00 94.31 100 ALA A CA 1
ATOM 814 C C . ALA A 1 100 ? -3.963 2.299 -15.959 1.00 94.31 100 ALA A C 1
ATOM 816 O O . ALA A 1 100 ? -3.161 2.486 -16.874 1.00 94.31 100 ALA A O 1
ATOM 817 N N . ALA A 1 101 ? -3.547 2.000 -14.725 1.00 97.06 101 ALA A N 1
ATOM 818 C CA . ALA A 1 101 ? -2.133 1.913 -14.370 1.00 97.06 101 ALA A CA 1
ATOM 819 C C . ALA A 1 101 ? -1.390 0.782 -15.106 1.00 97.06 101 ALA A C 1
ATOM 821 O O . ALA A 1 101 ? -0.205 0.931 -15.409 1.00 97.06 101 ALA A O 1
ATOM 822 N N . LYS A 1 102 ? -2.051 -0.350 -15.391 1.00 96.94 102 LYS A N 1
ATOM 823 C CA . LYS A 1 102 ? -1.470 -1.428 -16.211 1.00 96.94 102 LYS A CA 1
ATOM 824 C C . LYS A 1 102 ? -1.264 -0.967 -17.651 1.00 96.94 102 LYS A C 1
ATOM 826 O O . LYS A 1 102 ? -0.144 -1.068 -18.143 1.00 96.94 102 LYS A O 1
ATOM 831 N N . LEU A 1 103 ? -2.295 -0.384 -18.264 1.00 96.50 103 LEU A N 1
ATOM 832 C CA . LEU A 1 103 ? -2.223 0.134 -19.633 1.00 96.50 103 LEU A CA 1
ATOM 833 C C . LEU A 1 103 ? -1.140 1.212 -19.777 1.00 96.50 103 LEU A C 1
ATOM 835 O O . LEU A 1 103 ? -0.380 1.211 -20.739 1.00 96.50 103 LEU A O 1
ATOM 839 N N . TYR A 1 104 ? -1.011 2.106 -18.796 1.00 93.75 104 TYR A N 1
ATOM 840 C CA . TYR A 1 104 ? 0.026 3.138 -18.810 1.00 93.75 104 TYR A CA 1
ATOM 841 C C . TYR A 1 104 ? 1.444 2.548 -18.748 1.00 93.75 104 TYR A C 1
ATOM 843 O O . TYR A 1 104 ? 2.337 2.969 -19.482 1.00 93.75 104 TYR A O 1
ATOM 851 N N . LYS A 1 105 ? 1.656 1.522 -17.913 1.00 96.44 105 LYS A N 1
ATOM 852 C CA . LYS A 1 105 ? 2.943 0.809 -17.843 1.00 96.44 105 LYS A CA 1
ATOM 853 C C . LYS A 1 105 ? 3.274 0.086 -19.145 1.00 96.44 105 LYS A C 1
ATOM 855 O O . LYS A 1 105 ? 4.438 0.067 -19.536 1.00 96.44 105 LYS A O 1
ATOM 860 N N . GLU A 1 106 ? 2.272 -0.496 -19.792 1.00 96.25 106 GLU A N 1
ATOM 861 C CA . GLU A 1 106 ? 2.414 -1.169 -21.081 1.00 96.25 106 GLU A CA 1
ATOM 862 C C . GLU A 1 106 ? 2.775 -0.182 -22.196 1.00 96.25 106 GLU A C 1
ATOM 864 O O . GLU A 1 106 ? 3.752 -0.410 -22.906 1.00 96.25 106 GLU A O 1
ATOM 869 N N . LYS A 1 107 ? 2.108 0.980 -22.261 1.00 95.81 107 LYS A N 1
ATOM 870 C CA . LYS A 1 107 ? 2.471 2.065 -23.191 1.00 95.81 107 LYS A CA 1
ATOM 871 C C . LYS A 1 107 ? 3.925 2.510 -23.025 1.00 95.81 107 LYS A C 1
ATOM 873 O O . LYS A 1 107 ? 4.659 2.581 -24.005 1.00 95.81 107 LYS A O 1
ATOM 878 N N . ILE A 1 108 ? 4.370 2.727 -21.785 1.00 94.12 108 ILE A N 1
ATOM 879 C CA . ILE A 1 108 ? 5.772 3.074 -21.495 1.00 94.12 108 ILE A CA 1
ATOM 880 C C . ILE A 1 108 ? 6.731 1.958 -21.941 1.00 94.12 108 ILE A C 1
ATOM 882 O O . ILE A 1 108 ? 7.857 2.230 -22.364 1.00 94.12 108 ILE A O 1
ATOM 886 N N . ALA A 1 109 ? 6.339 0.692 -21.795 1.00 94.81 109 ALA A N 1
ATOM 887 C CA . ALA A 1 109 ? 7.173 -0.435 -22.196 1.00 94.81 109 ALA A CA 1
ATOM 888 C C . ALA A 1 109 ? 7.318 -0.523 -23.723 1.00 94.81 109 ALA A C 1
ATOM 890 O O . ALA A 1 109 ? 8.435 -0.728 -24.201 1.00 94.81 109 ALA A O 1
ATOM 891 N N . GLU A 1 110 ? 6.232 -0.320 -24.468 1.00 92.25 110 GLU A N 1
ATOM 892 C CA . GLU A 1 110 ? 6.245 -0.297 -25.933 1.00 92.25 110 GLU A CA 1
ATOM 893 C C . GLU A 1 110 ? 7.041 0.888 -26.482 1.00 92.25 110 GLU A C 1
ATOM 895 O O . GLU A 1 110 ? 7.925 0.704 -27.316 1.00 92.25 110 GLU A O 1
ATOM 900 N N . GLU A 1 111 ? 6.863 2.084 -25.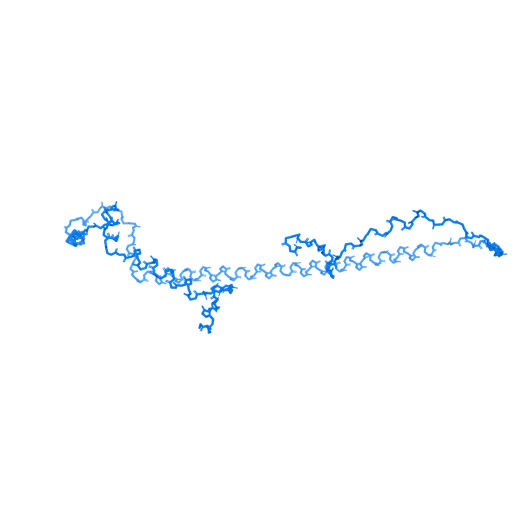924 1.00 91.88 111 GLU A N 1
ATOM 901 C CA . GLU A 1 111 ? 7.667 3.252 -26.298 1.00 91.88 111 GLU A CA 1
ATOM 902 C C . GLU A 1 111 ? 9.172 2.991 -26.100 1.00 91.88 111 GLU A C 1
ATOM 904 O O . GLU A 1 111 ? 10.000 3.265 -26.972 1.00 91.88 111 GLU A O 1
ATOM 909 N N . LYS A 1 112 ? 9.544 2.348 -24.984 1.00 95.00 112 LYS A N 1
ATOM 910 C CA . LYS A 1 112 ? 10.931 1.931 -24.729 1.00 95.00 112 LYS A CA 1
ATOM 911 C C . LYS A 1 112 ? 11.428 0.863 -25.704 1.00 95.00 112 LYS A C 1
ATOM 913 O O . LYS A 1 112 ? 12.632 0.820 -25.961 1.00 95.00 112 LYS A O 1
ATOM 918 N N . ARG A 1 113 ? 10.566 -0.021 -26.213 1.00 90.81 113 ARG A N 1
ATOM 919 C CA . ARG A 1 113 ? 10.931 -1.019 -27.235 1.00 90.81 113 ARG A CA 1
ATOM 920 C C . ARG A 1 113 ? 11.182 -0.351 -28.578 1.00 90.81 113 ARG A C 1
ATOM 922 O O . ARG A 1 113 ? 12.255 -0.550 -29.143 1.00 90.81 113 ARG A O 1
ATOM 929 N N . VAL A 1 1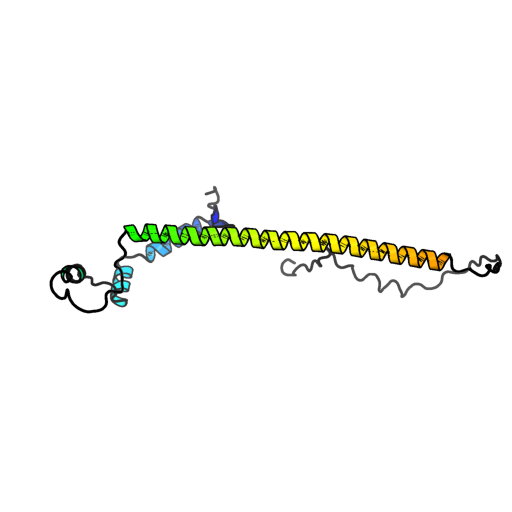14 ? 10.266 0.506 -29.019 1.00 92.50 114 VAL A N 1
ATOM 930 C CA . VAL A 1 114 ? 10.408 1.289 -30.254 1.00 92.50 114 VAL A CA 1
ATOM 931 C C . VAL A 1 114 ? 11.670 2.150 -30.204 1.00 92.50 114 VAL A C 1
ATOM 933 O O . VAL A 1 114 ? 12.464 2.130 -31.141 1.00 92.50 114 VAL A O 1
ATOM 936 N N . GLY A 1 115 ? 11.939 2.819 -29.078 1.00 90.88 115 GLY A N 1
ATOM 937 C CA . GLY A 1 115 ? 13.170 3.593 -28.892 1.00 90.88 115 GLY A CA 1
ATOM 938 C C . GLY A 1 115 ? 14.450 2.752 -29.003 1.00 90.88 115 GLY A C 1
ATOM 939 O O . GLY A 1 115 ? 15.448 3.211 -29.560 1.00 90.88 115 GLY A O 1
ATOM 940 N N . ARG A 1 116 ? 14.441 1.497 -28.528 1.00 90.38 116 ARG A N 1
ATOM 941 C CA . ARG A 1 116 ? 15.582 0.573 -28.682 1.00 90.38 116 ARG A CA 1
ATOM 942 C C . ARG A 1 116 ? 15.777 0.136 -30.129 1.00 90.38 116 ARG A C 1
ATOM 944 O O . ARG A 1 116 ? 16.920 0.075 -30.574 1.00 90.38 116 ARG A O 1
ATOM 951 N N . GLU A 1 117 ? 14.699 -0.159 -30.847 1.00 87.44 117 GLU A N 1
ATOM 952 C CA . GLU A 1 117 ? 14.762 -0.531 -32.265 1.00 87.44 117 GLU A CA 1
ATOM 953 C C . GLU A 1 117 ? 15.227 0.646 -33.132 1.00 87.44 117 GLU A C 1
ATOM 955 O O . GLU A 1 117 ? 16.172 0.505 -33.908 1.00 87.44 117 GLU A O 1
ATOM 960 N N . ALA A 1 118 ? 14.693 1.849 -32.909 1.00 87.44 118 ALA A N 1
ATOM 961 C CA . ALA A 1 118 ? 15.163 3.063 -33.577 1.00 87.44 118 ALA A CA 1
ATOM 962 C C . ALA A 1 118 ? 16.658 3.325 -33.314 1.00 87.44 118 ALA A C 1
ATOM 964 O O . ALA A 1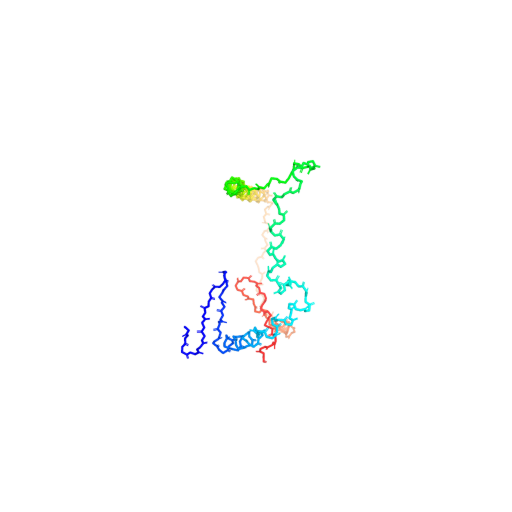 118 ? 17.405 3.659 -34.235 1.00 87.44 118 ALA A O 1
ATOM 965 N N . ALA A 1 119 ? 17.128 3.104 -32.081 1.00 90.50 119 ALA A N 1
ATOM 966 C CA . ALA A 1 119 ? 18.542 3.230 -31.739 1.00 90.50 119 ALA A CA 1
ATOM 967 C C . ALA A 1 119 ? 19.428 2.180 -32.436 1.00 90.50 119 ALA A C 1
ATOM 969 O O . ALA A 1 119 ? 20.563 2.492 -32.806 1.00 90.50 119 ALA A O 1
ATOM 970 N N . LYS A 1 120 ? 18.943 0.947 -32.638 1.00 91.62 120 LYS A N 1
ATOM 971 C CA . LYS A 1 120 ? 19.665 -0.077 -33.414 1.00 91.62 120 LYS A CA 1
ATOM 972 C C . LYS A 1 120 ? 19.772 0.320 -34.884 1.00 91.62 120 LYS A C 1
ATOM 974 O O . LYS A 1 120 ? 20.880 0.360 -35.411 1.00 91.62 120 LYS A O 1
ATOM 979 N N . VAL A 1 121 ? 18.657 0.706 -35.504 1.00 91.50 121 VAL A N 1
ATOM 980 C CA . VAL A 1 121 ? 18.619 1.136 -36.910 1.00 91.50 121 VAL A CA 1
ATOM 981 C C . VAL A 1 121 ? 19.502 2.367 -37.135 1.00 91.50 121 VAL A C 1
ATOM 983 O O . VAL A 1 121 ? 20.225 2.442 -38.127 1.00 91.50 121 VAL A O 1
ATOM 986 N N . ALA A 1 122 ? 19.508 3.324 -36.203 1.00 89.25 122 ALA A N 1
ATOM 987 C CA . ALA A 1 122 ? 20.395 4.484 -36.272 1.00 89.25 122 ALA A CA 1
ATOM 988 C C . ALA A 1 122 ? 21.878 4.078 -36.239 1.00 89.25 122 ALA A C 1
ATOM 990 O O . ALA A 1 122 ? 22.663 4.562 -37.054 1.00 89.25 122 ALA A O 1
ATOM 991 N N . ARG A 1 123 ? 22.255 3.142 -35.355 1.00 90.69 123 ARG A N 1
ATOM 992 C CA . ARG A 1 123 ? 23.627 2.612 -35.275 1.00 90.69 123 ARG A CA 1
ATOM 993 C C . ARG A 1 123 ? 24.039 1.867 -36.541 1.00 90.69 123 ARG A C 1
ATOM 995 O O . ARG A 1 123 ? 25.185 1.987 -36.964 1.00 90.69 123 ARG A O 1
ATOM 1002 N N . GLU A 1 124 ? 23.140 1.107 -37.156 1.00 90.19 124 GLU A N 1
ATOM 1003 C CA . GLU A 1 124 ? 23.422 0.422 -38.422 1.00 90.19 124 GLU A CA 1
ATOM 1004 C C . GLU A 1 124 ? 23.593 1.407 -39.578 1.00 90.19 124 GLU A C 1
ATOM 1006 O O . GLU A 1 124 ? 24.571 1.311 -40.317 1.00 90.19 124 GLU A O 1
ATOM 1011 N N . LYS A 1 125 ? 22.722 2.418 -39.685 1.00 90.50 125 LYS A N 1
ATOM 1012 C CA . LYS A 1 125 ? 22.855 3.491 -40.684 1.00 90.50 125 LYS A CA 1
ATOM 1013 C C . LYS A 1 125 ? 24.151 4.284 -40.508 1.00 90.50 125 LYS A C 1
ATOM 1015 O O . LYS A 1 125 ? 24.799 4.617 -41.496 1.00 90.50 125 LYS A O 1
ATOM 1020 N N . GLU A 1 126 ? 24.558 4.567 -39.272 1.00 90.38 126 GLU A N 1
ATOM 1021 C CA . GLU A 1 126 ? 25.838 5.220 -38.976 1.00 90.38 126 GLU A CA 1
ATOM 1022 C C . GLU A 1 126 ? 27.028 4.349 -39.404 1.00 90.38 126 GLU A C 1
ATOM 1024 O O . GLU A 1 126 ? 27.947 4.831 -40.067 1.00 90.38 126 GLU A O 1
ATOM 1029 N N . ARG A 1 127 ? 27.000 3.051 -39.075 1.00 90.81 127 ARG A N 1
ATOM 1030 C CA . ARG A 1 127 ? 28.032 2.092 -39.496 1.00 90.81 127 ARG A CA 1
ATOM 1031 C C . ARG A 1 127 ? 28.110 1.974 -41.017 1.00 90.81 127 ARG A C 1
ATOM 1033 O O . ARG A 1 127 ? 29.215 1.985 -41.550 1.00 90.81 127 ARG A O 1
ATOM 1040 N N . ALA A 1 128 ? 26.971 1.923 -41.705 1.00 88.81 128 ALA A N 1
ATOM 1041 C CA . ALA A 1 128 ? 26.903 1.868 -43.163 1.00 88.81 128 ALA A CA 1
ATOM 1042 C C . ALA A 1 128 ? 27.463 3.144 -43.811 1.00 88.81 128 ALA A C 1
ATOM 1044 O O . ALA A 1 128 ? 28.269 3.057 -44.734 1.00 88.81 128 ALA A O 1
ATOM 1045 N N . LYS A 1 129 ? 27.119 4.328 -43.285 1.00 90.75 129 LYS A N 1
ATOM 1046 C CA . LYS A 1 129 ? 27.686 5.605 -43.751 1.00 90.75 129 LYS A CA 1
ATOM 1047 C C . LYS A 1 129 ? 29.200 5.666 -43.547 1.00 90.75 129 LYS A C 1
ATOM 1049 O O . LYS A 1 129 ? 29.919 5.984 -44.486 1.00 90.75 129 LYS A O 1
ATOM 1054 N N . LYS A 1 130 ? 29.690 5.285 -42.362 1.00 90.38 130 LYS A N 1
ATOM 1055 C CA . LYS A 1 130 ? 31.133 5.215 -42.071 1.00 90.38 130 LYS A CA 1
ATOM 1056 C C . LYS A 1 130 ? 31.859 4.206 -42.965 1.00 90.38 130 LYS A C 1
ATOM 1058 O O . LYS A 1 130 ? 32.992 4.453 -43.365 1.00 90.38 130 LYS A O 1
ATOM 1063 N N . ALA A 1 131 ? 31.236 3.071 -43.283 1.00 86.00 131 ALA A N 1
ATOM 1064 C CA . ALA A 1 131 ? 31.799 2.086 -44.204 1.00 86.00 131 ALA A CA 1
ATOM 1065 C C . ALA A 1 131 ? 31.862 2.618 -45.646 1.00 86.00 131 ALA A C 1
ATOM 1067 O O . ALA A 1 131 ? 32.897 2.476 -46.293 1.00 86.00 131 ALA A O 1
ATOM 1068 N N . ALA A 1 132 ? 30.804 3.284 -46.119 1.00 83.81 132 ALA A N 1
ATOM 1069 C CA . ALA A 1 132 ? 30.760 3.902 -47.444 1.00 83.81 132 ALA A CA 1
ATOM 1070 C C . ALA A 1 132 ? 31.780 5.043 -47.590 1.00 83.81 132 ALA A C 1
ATOM 1072 O O . ALA A 1 132 ? 32.452 5.148 -48.611 1.00 83.81 132 ALA A O 1
ATOM 1073 N N . GLU A 1 133 ? 31.949 5.869 -46.556 1.00 85.75 133 GLU A N 1
ATOM 1074 C CA . GLU A 1 133 ? 32.966 6.925 -46.531 1.00 85.75 133 GLU A CA 1
ATOM 1075 C C . GLU A 1 133 ? 34.386 6.343 -46.586 1.00 85.75 133 GLU A C 1
ATOM 1077 O O . GLU A 1 133 ? 35.204 6.776 -47.395 1.00 85.75 133 GLU A O 1
ATOM 1082 N N . ARG A 1 134 ? 34.665 5.295 -45.797 1.00 84.25 134 ARG A N 1
ATOM 1083 C CA . ARG A 1 134 ? 35.949 4.576 -45.843 1.00 84.25 134 ARG A CA 1
ATOM 1084 C C . ARG A 1 134 ? 36.211 3.907 -47.193 1.00 84.25 134 ARG A C 1
ATOM 1086 O O . ARG A 1 134 ? 37.367 3.820 -47.589 1.00 84.25 134 ARG A O 1
ATOM 1093 N N . ALA A 1 135 ? 35.180 3.417 -47.883 1.00 79.75 135 ALA A N 1
ATOM 1094 C CA . ALA A 1 135 ? 35.316 2.863 -49.230 1.00 79.75 135 ALA A CA 1
ATOM 1095 C C . ALA A 1 135 ? 35.691 3.957 -50.244 1.00 79.75 135 ALA A C 1
ATOM 1097 O O . ALA A 1 135 ? 36.670 3.806 -50.966 1.00 79.75 135 ALA A O 1
ATOM 1098 N N . ARG A 1 136 ? 35.013 5.111 -50.200 1.00 75.62 136 ARG A N 1
ATOM 1099 C CA . ARG A 1 136 ? 35.328 6.272 -51.054 1.00 75.62 136 ARG A CA 1
ATOM 1100 C C . ARG A 1 136 ? 36.739 6.818 -50.835 1.00 75.62 136 ARG A C 1
ATOM 1102 O O . ARG A 1 136 ? 37.397 7.202 -51.790 1.00 75.62 136 ARG A O 1
ATOM 1109 N N . GLN A 1 137 ? 37.225 6.825 -49.594 1.00 73.44 137 GLN A N 1
ATOM 1110 C CA . GLN A 1 137 ? 38.603 7.232 -49.288 1.00 73.44 137 GLN A CA 1
ATOM 1111 C C . GLN A 1 137 ? 39.657 6.249 -49.828 1.00 73.44 137 GLN A C 1
ATOM 1113 O O . GLN A 1 137 ? 40.790 6.656 -50.062 1.00 73.44 137 GLN A O 1
ATOM 1118 N N . LYS A 1 138 ? 39.304 4.972 -50.031 1.00 67.06 138 LYS A N 1
ATOM 1119 C CA . LYS A 1 138 ? 40.184 3.964 -50.649 1.00 67.06 138 LYS A CA 1
ATOM 1120 C C . LYS A 1 138 ? 40.131 3.970 -52.179 1.00 67.06 138 LYS A C 1
ATOM 1122 O O . LYS A 1 138 ? 41.100 3.559 -52.801 1.00 67.06 138 LYS A O 1
ATOM 1127 N N . GLU A 1 139 ? 39.016 4.407 -52.764 1.00 57.56 139 GLU A N 1
ATOM 1128 C CA . GLU A 1 139 ? 38.837 4.566 -54.217 1.00 57.56 139 GLU A CA 1
ATOM 1129 C C . GLU A 1 139 ? 39.323 5.922 -54.747 1.00 57.56 139 GLU A C 1
ATOM 1131 O O . GLU A 1 139 ? 39.395 6.117 -55.960 1.00 57.56 139 GLU A O 1
ATOM 1136 N N . ALA A 1 140 ? 39.690 6.859 -53.867 1.00 47.72 140 ALA A N 1
ATOM 1137 C CA . ALA A 1 140 ? 40.420 8.048 -54.281 1.00 47.72 140 ALA A CA 1
ATOM 1138 C C . ALA A 1 140 ? 41.734 7.599 -54.956 1.00 47.72 140 ALA A C 1
ATOM 1140 O O . ALA A 1 140 ? 42.503 6.867 -54.326 1.00 47.72 140 ALA A O 1
ATOM 1141 N N . PRO A 1 141 ? 42.002 7.988 -56.217 1.00 46.91 141 PRO A N 1
ATOM 1142 C CA . PRO A 1 141 ? 43.167 7.512 -56.948 1.00 46.91 141 PRO A CA 1
ATOM 1143 C C . PRO A 1 141 ? 44.438 7.967 -56.229 1.00 46.91 141 PRO A C 1
ATOM 1145 O O . PRO A 1 141 ? 44.820 9.137 -56.268 1.00 46.91 141 PRO A O 1
ATOM 1148 N N . SER A 1 142 ? 45.091 7.029 -55.544 1.00 49.34 142 SER A N 1
ATOM 1149 C CA . SER A 1 142 ? 46.413 7.239 -54.978 1.00 49.34 142 SER A CA 1
ATOM 1150 C C . SER A 1 142 ? 47.404 7.340 -56.130 1.00 49.34 142 SER A C 1
ATOM 1152 O O . SER A 1 142 ? 47.603 6.373 -56.870 1.00 49.34 142 SER A O 1
ATOM 1154 N N . GLN A 1 143 ? 48.036 8.503 -56.267 1.00 60.47 143 GLN A N 1
ATOM 1155 C CA . GLN A 1 143 ? 49.276 8.637 -57.024 1.00 60.47 143 GLN A CA 1
ATOM 1156 C C . GLN A 1 143 ? 50.267 7.531 -56.603 1.00 60.47 143 GLN A C 1
ATOM 1158 O O . GLN A 1 143 ? 50.272 7.134 -55.431 1.00 60.47 143 GLN A O 1
ATOM 1163 N N . PRO A 1 144 ? 51.072 6.989 -57.535 1.00 43.53 144 PRO A N 1
ATOM 1164 C CA . PRO A 1 144 ? 51.876 5.803 -57.272 1.00 43.53 144 PRO A CA 1
ATOM 1165 C C . PRO A 1 144 ? 52.888 6.052 -56.139 1.00 43.53 144 PRO A C 1
ATOM 1167 O O . PRO A 1 144 ? 53.506 7.118 -56.093 1.00 43.53 144 PRO A O 1
ATOM 1170 N N . PRO A 1 145 ? 53.083 5.085 -55.222 1.00 46.34 145 PRO A N 1
ATOM 1171 C CA . PRO A 1 145 ? 54.017 5.238 -54.118 1.00 46.34 145 PRO A CA 1
ATOM 1172 C C . PRO A 1 145 ? 55.455 5.254 -54.643 1.00 46.34 145 PRO A C 1
ATOM 1174 O O . PRO A 1 145 ? 55.941 4.278 -55.216 1.00 46.34 145 PRO A O 1
ATOM 1177 N N . THR A 1 146 ? 56.162 6.356 -54.409 1.00 49.16 146 THR A N 1
ATOM 1178 C CA . THR A 1 146 ? 57.614 6.432 -54.584 1.00 49.16 146 THR A CA 1
ATOM 1179 C C . THR A 1 146 ? 58.289 5.457 -53.619 1.00 49.16 146 THR A C 1
ATOM 1181 O O . THR A 1 146 ? 58.166 5.601 -52.401 1.00 49.16 146 THR A O 1
ATOM 1184 N N . GLN A 1 147 ? 58.994 4.459 -54.161 1.00 57.28 147 GLN A N 1
ATOM 1185 C CA . GLN A 1 147 ? 59.832 3.522 -53.410 1.00 57.28 147 GLN A CA 1
ATOM 1186 C C . GLN A 1 147 ? 60.849 4.290 -52.551 1.00 57.28 147 GLN A C 1
ATOM 1188 O O . GLN A 1 147 ? 61.772 4.904 -53.083 1.00 57.28 147 GLN A O 1
ATOM 1193 N N . SER A 1 148 ? 60.707 4.249 -51.224 1.00 49.09 148 SER A N 1
ATOM 1194 C CA . SER A 1 148 ? 61.736 4.750 -50.310 1.00 49.09 148 SER A CA 1
ATOM 1195 C C . SER A 1 148 ? 62.649 3.609 -49.855 1.00 49.09 148 SER A C 1
ATOM 1197 O O . SER A 1 148 ? 62.228 2.481 -49.587 1.00 49.09 148 SER A O 1
ATOM 1199 N N . ASN A 1 149 ? 63.946 3.901 -49.880 1.00 53.69 149 ASN A N 1
ATOM 1200 C CA . ASN A 1 149 ? 65.017 2.921 -49.916 1.00 53.69 149 ASN A CA 1
ATOM 1201 C C . ASN A 1 149 ? 65.259 2.182 -48.595 1.00 53.69 149 ASN A C 1
ATOM 1203 O O . ASN A 1 149 ? 65.212 2.719 -47.492 1.00 53.69 149 ASN A O 1
ATOM 1207 N N . LYS A 1 150 ? 65.625 0.918 -48.780 1.00 50.09 150 LYS A N 1
ATOM 1208 C CA . LYS A 1 150 ? 66.101 -0.064 -47.810 1.00 50.09 150 LYS A CA 1
ATOM 1209 C C . LYS A 1 150 ? 67.528 0.295 -47.361 1.00 50.09 150 LYS A C 1
ATOM 1211 O O . LYS A 1 150 ? 68.405 0.323 -48.218 1.00 50.09 150 LYS A O 1
ATOM 1216 N N . ARG A 1 151 ? 67.748 0.532 -46.054 1.00 41.22 151 ARG A N 1
ATOM 1217 C CA . ARG A 1 151 ? 69.011 0.503 -45.243 1.00 41.22 151 ARG A CA 1
ATOM 1218 C C . ARG A 1 151 ? 68.814 1.458 -44.043 1.00 41.22 151 ARG A C 1
ATOM 1220 O O . ARG A 1 151 ? 68.204 2.494 -44.218 1.00 41.22 151 ARG A O 1
ATOM 1227 N N . GLN A 1 152 ? 69.245 1.237 -42.802 1.00 46.59 152 GLN A N 1
ATOM 1228 C CA . GLN A 1 152 ? 70.286 0.397 -42.211 1.00 46.59 152 GLN A CA 1
ATOM 1229 C C . GLN A 1 152 ? 69.983 0.235 -40.708 1.00 46.59 152 GLN A C 1
ATOM 1231 O O . GLN A 1 152 ? 69.522 1.165 -40.052 1.00 46.59 152 GLN A O 1
ATOM 1236 N N . LYS A 1 153 ? 70.297 -0.941 -40.162 1.00 49.81 153 LYS A N 1
ATOM 1237 C CA . LYS A 1 153 ? 70.274 -1.257 -38.729 1.00 49.81 153 LYS A CA 1
ATOM 1238 C C . LYS A 1 153 ? 71.393 -0.472 -38.030 1.00 49.81 153 LYS A C 1
ATOM 1240 O O . LYS A 1 153 ? 72.555 -0.662 -38.378 1.00 49.81 153 LYS A O 1
ATOM 1245 N N . ARG A 1 154 ? 71.062 0.380 -37.055 1.00 48.03 154 ARG A N 1
ATOM 1246 C CA . ARG A 1 154 ? 72.028 0.911 -36.081 1.00 48.03 154 ARG A CA 1
ATOM 1247 C C . ARG A 1 154 ? 71.626 0.437 -34.686 1.00 48.03 154 ARG A C 1
ATOM 1249 O O . ARG A 1 154 ? 70.540 0.736 -34.206 1.00 48.03 154 ARG A O 1
ATOM 1256 N N . VAL A 1 155 ? 72.496 -0.397 -34.127 1.00 40.28 155 VAL A N 1
ATOM 1257 C CA . VAL A 1 155 ? 72.646 -0.686 -32.694 1.00 40.28 155 VAL A CA 1
ATOM 1258 C C . VAL A 1 155 ? 73.416 0.488 -32.075 1.00 40.28 155 VAL A C 1
ATOM 1260 O O . VAL A 1 155 ? 74.163 1.114 -32.827 1.00 40.28 155 VAL A O 1
ATOM 1263 N N . VAL A 1 156 ? 73.229 0.723 -30.762 1.00 33.78 156 VAL A N 1
ATOM 1264 C CA . VAL A 1 156 ? 73.872 1.690 -29.824 1.00 33.78 156 VAL A CA 1
ATOM 1265 C C . VAL A 1 156 ? 72.801 2.606 -29.208 1.00 33.78 156 VAL A C 1
ATOM 1267 O O . VAL A 1 156 ? 72.032 3.202 -29.952 1.00 33.78 156 VAL A O 1
ATOM 1270 N N . ASP A 1 157 ? 72.651 2.824 -27.899 1.00 36.38 157 ASP A N 1
ATOM 1271 C CA . ASP A 1 157 ? 73.106 2.170 -26.662 1.00 36.38 157 ASP A CA 1
ATOM 1272 C C . ASP A 1 157 ? 72.151 2.611 -25.531 1.00 36.38 157 ASP A C 1
ATOM 1274 O O . ASP A 1 157 ? 71.495 3.652 -25.617 1.00 36.38 157 ASP A O 1
ATOM 1278 N N . ALA A 1 158 ? 72.051 1.809 -24.470 1.00 48.59 158 ALA A N 1
ATOM 1279 C CA . ALA A 1 158 ? 71.212 2.075 -23.306 1.00 48.59 158 ALA A CA 1
ATOM 1280 C C . ALA A 1 158 ? 71.835 3.131 -22.373 1.00 48.59 158 ALA A C 1
ATOM 1282 O O . ALA A 1 158 ? 72.802 2.834 -21.677 1.00 48.59 158 ALA A O 1
ATOM 1283 N N . VAL A 1 159 ? 71.236 4.325 -22.279 1.00 35.41 159 VAL A N 1
ATOM 1284 C CA . VAL A 1 159 ? 71.511 5.294 -21.202 1.00 35.41 159 VAL A CA 1
ATOM 1285 C C . VAL A 1 159 ? 70.219 5.991 -20.749 1.00 35.41 159 VAL A C 1
ATOM 1287 O O . VAL A 1 159 ? 69.514 6.614 -21.533 1.00 35.41 159 VAL A O 1
ATOM 1290 N N . ALA A 1 160 ? 69.974 5.891 -19.437 1.00 40.84 160 ALA A N 1
ATOM 1291 C CA . ALA A 1 160 ? 69.136 6.752 -18.595 1.00 40.84 160 ALA A CA 1
ATOM 1292 C C . ALA A 1 160 ? 67.597 6.716 -18.754 1.00 40.84 160 ALA A C 1
ATOM 1294 O O . ALA A 1 160 ? 66.956 7.705 -19.089 1.00 40.84 160 ALA A O 1
ATOM 1295 N N . THR A 1 161 ? 66.971 5.630 -18.289 1.00 39.34 161 THR A N 1
ATOM 1296 C CA . THR A 1 161 ? 65.613 5.683 -17.710 1.00 39.34 161 THR A CA 1
ATOM 1297 C C . THR A 1 161 ? 65.692 5.440 -16.203 1.00 39.34 161 THR A C 1
ATOM 1299 O O . THR A 1 161 ? 65.519 4.312 -15.742 1.00 39.34 161 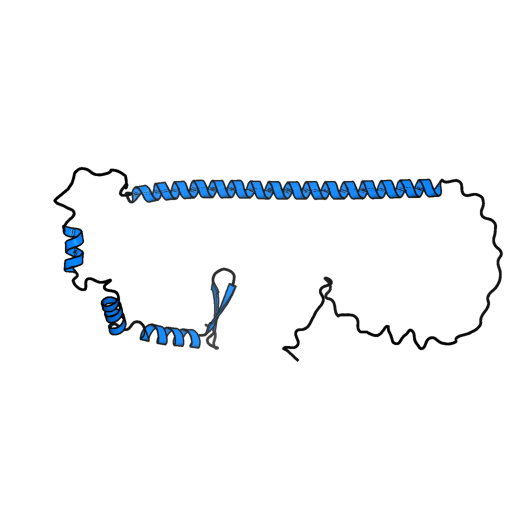THR A O 1
ATOM 1302 N N . LYS A 1 162 ? 65.983 6.480 -15.412 1.00 44.31 162 LYS A N 1
ATOM 1303 C CA . LYS A 1 162 ? 65.836 6.407 -13.943 1.00 44.31 162 LYS A CA 1
ATOM 1304 C C . LYS A 1 162 ? 64.905 7.447 -13.316 1.00 44.31 162 LYS A C 1
ATOM 1306 O O . LYS A 1 162 ? 64.566 7.275 -12.155 1.00 44.31 162 LYS A O 1
ATOM 1311 N N . GLU A 1 163 ? 64.362 8.405 -14.066 1.00 46.22 163 GLU A N 1
ATOM 1312 C CA . GLU A 1 163 ? 63.388 9.366 -13.506 1.00 46.22 163 GLU A CA 1
ATOM 1313 C C . GLU A 1 163 ? 61.934 9.168 -13.963 1.00 46.22 163 GLU A C 1
ATOM 1315 O O . GLU A 1 163 ? 61.022 9.694 -13.336 1.00 46.22 163 GLU A O 1
ATOM 1320 N N . ALA A 1 164 ? 61.669 8.331 -14.971 1.00 39.22 164 ALA A N 1
ATOM 1321 C CA . ALA A 1 164 ? 60.301 8.098 -15.457 1.00 39.22 164 ALA A CA 1
ATOM 1322 C C . ALA A 1 164 ? 59.541 6.967 -14.727 1.00 39.22 164 ALA A C 1
ATOM 1324 O O . ALA A 1 164 ? 58.323 6.864 -14.853 1.00 39.22 164 ALA A O 1
ATOM 1325 N N . LEU A 1 165 ? 60.227 6.113 -13.952 1.00 38.56 165 LEU A N 1
ATOM 1326 C CA . LEU A 1 165 ? 59.604 4.959 -13.275 1.00 38.56 165 LEU A CA 1
ATOM 1327 C C . LEU A 1 165 ? 59.165 5.247 -11.828 1.00 38.56 165 LEU A C 1
ATOM 1329 O O . LEU A 1 165 ? 58.383 4.483 -11.266 1.00 38.56 165 LEU A O 1
ATOM 1333 N N . SER A 1 166 ? 59.607 6.363 -11.241 1.00 37.00 166 SER A N 1
ATOM 1334 C CA . SER A 1 166 ? 59.217 6.789 -9.885 1.00 37.00 166 SER A CA 1
ATOM 1335 C C . SER A 1 166 ? 57.777 7.333 -9.825 1.00 37.00 166 SER A C 1
ATOM 1337 O O . SER A 1 166 ? 57.097 7.196 -8.811 1.00 37.00 166 SER A O 1
ATOM 1339 N N . ALA A 1 167 ? 57.245 7.845 -10.939 1.00 40.75 167 ALA A N 1
ATOM 1340 C CA . ALA A 1 167 ? 55.886 8.390 -10.995 1.00 40.75 167 ALA A CA 1
ATOM 1341 C C . ALA A 1 167 ? 54.784 7.345 -11.287 1.00 40.75 167 ALA A C 1
ATOM 1343 O O . ALA A 1 167 ? 53.599 7.663 -11.196 1.00 40.75 167 ALA A O 1
ATOM 1344 N N . VAL A 1 168 ? 55.138 6.099 -11.634 1.00 38.72 168 VAL A N 1
ATOM 1345 C CA . VAL A 1 168 ? 54.177 5.089 -12.139 1.00 38.72 168 VAL A CA 1
ATOM 1346 C C . VAL A 1 168 ? 53.714 4.092 -11.060 1.00 38.72 168 VAL A C 1
ATOM 1348 O O . VAL A 1 168 ? 52.767 3.341 -11.280 1.00 38.72 168 VAL A O 1
ATOM 1351 N N . LEU A 1 169 ? 54.285 4.121 -9.850 1.00 41.81 169 LEU A N 1
ATOM 1352 C CA . LEU A 1 169 ? 53.874 3.241 -8.741 1.00 41.81 169 LEU A CA 1
ATOM 1353 C C . LEU A 1 169 ? 52.948 3.908 -7.708 1.00 41.81 169 LEU A C 1
ATOM 1355 O O . LEU A 1 169 ? 52.865 3.456 -6.565 1.00 41.81 169 LEU A O 1
ATOM 1359 N N . VAL A 1 170 ? 52.188 4.940 -8.087 1.00 43.53 170 VAL A N 1
ATOM 1360 C CA . VAL A 1 170 ? 51.033 5.353 -7.274 1.00 43.53 170 VAL A CA 1
ATOM 1361 C C . VAL A 1 170 ? 49.914 4.339 -7.512 1.00 43.53 170 VAL A C 1
ATOM 1363 O O . VAL A 1 170 ? 49.277 4.312 -8.562 1.00 43.53 170 VAL A O 1
ATOM 1366 N N . ALA A 1 171 ? 49.749 3.455 -6.527 1.00 58.16 171 ALA A N 1
ATOM 1367 C CA . ALA A 1 171 ? 48.841 2.316 -6.507 1.00 58.16 171 ALA A CA 1
ATOM 1368 C C . ALA A 1 171 ? 47.501 2.556 -7.229 1.00 58.16 171 ALA A C 1
ATOM 1370 O O . ALA A 1 171 ? 46.732 3.454 -6.877 1.00 58.16 171 ALA A O 1
ATOM 1371 N N . LEU A 1 172 ? 47.189 1.682 -8.193 1.00 51.94 172 LEU A N 1
ATOM 1372 C CA . LEU A 1 172 ? 45.882 1.632 -8.845 1.00 51.94 172 LEU A CA 1
ATOM 1373 C C . LEU A 1 172 ? 44.763 1.527 -7.786 1.00 51.94 172 LEU A C 1
ATOM 1375 O O . LEU A 1 172 ? 44.811 0.632 -6.931 1.00 51.94 172 LEU A O 1
ATOM 1379 N N . PRO A 1 173 ? 43.720 2.378 -7.837 1.00 56.44 173 PRO A N 1
ATOM 1380 C CA . PRO A 1 173 ? 42.589 2.256 -6.932 1.00 56.44 173 PRO A CA 1
ATOM 1381 C C . PRO A 1 173 ? 41.877 0.925 -7.190 1.00 56.44 173 PRO A C 1
ATOM 1383 O O . PRO A 1 173 ? 41.454 0.633 -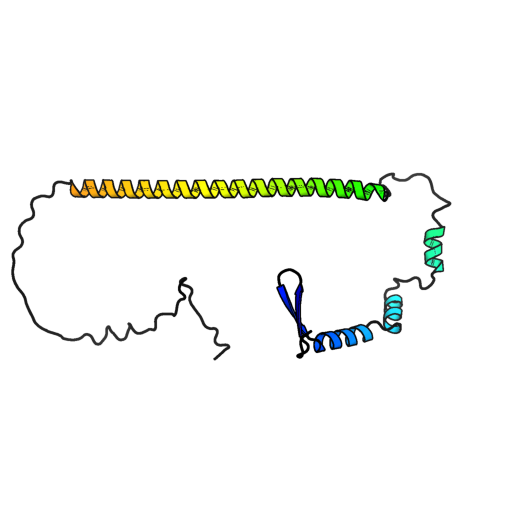8.309 1.00 56.44 173 PRO A O 1
ATOM 1386 N N . LYS A 1 174 ? 41.729 0.106 -6.143 1.00 58.31 174 LYS A N 1
ATOM 1387 C CA . LYS A 1 174 ? 40.993 -1.164 -6.207 1.00 58.31 174 LYS A CA 1
ATOM 1388 C C . LYS A 1 174 ? 39.538 -0.869 -6.594 1.00 58.31 174 LYS A C 1
ATOM 1390 O O . LYS A 1 174 ? 38.766 -0.328 -5.799 1.00 58.31 174 LYS A O 1
ATOM 1395 N N . THR A 1 175 ? 39.168 -1.192 -7.833 1.00 61.22 175 THR A N 1
ATOM 1396 C CA . THR A 1 175 ? 37.795 -1.070 -8.339 1.00 61.22 175 THR A CA 1
ATOM 1397 C C . THR A 1 175 ? 37.133 -2.444 -8.400 1.00 61.22 175 THR A C 1
ATOM 1399 O O . THR A 1 175 ? 37.780 -3.469 -8.602 1.00 61.22 175 THR A O 1
ATOM 1402 N N . THR A 1 176 ? 35.821 -2.490 -8.177 1.00 63.50 176 THR A N 1
ATOM 1403 C CA . THR A 1 176 ? 35.035 -3.725 -8.366 1.00 63.50 176 THR A CA 1
ATOM 1404 C C . THR A 1 176 ? 34.847 -4.030 -9.858 1.00 63.50 176 THR A C 1
ATOM 1406 O O . THR A 1 176 ? 34.963 -3.131 -10.687 1.00 63.50 176 THR A O 1
ATOM 1409 N N . ARG A 1 177 ? 34.421 -5.254 -10.217 1.00 59.69 177 ARG A N 1
ATOM 1410 C CA . ARG A 1 177 ? 34.075 -5.660 -11.606 1.00 59.69 177 ARG A CA 1
ATOM 1411 C C . ARG A 1 177 ? 33.083 -4.714 -12.319 1.00 59.69 177 ARG A C 1
ATOM 1413 O O . ARG A 1 177 ? 32.943 -4.777 -13.533 1.00 59.69 177 ARG A O 1
ATOM 1420 N N . ARG A 1 178 ? 32.383 -3.841 -11.581 1.00 64.94 178 ARG A N 1
ATOM 1421 C CA . ARG A 1 178 ? 31.454 -2.822 -12.106 1.00 64.94 178 ARG A CA 1
ATOM 1422 C C . ARG A 1 178 ? 31.998 -1.383 -12.049 1.00 64.94 178 ARG A C 1
ATOM 1424 O O . ARG A 1 178 ? 31.209 -0.447 -12.109 1.00 64.94 178 ARG A O 1
ATOM 1431 N N . GLY A 1 179 ? 33.305 -1.192 -11.877 1.00 61.41 179 GLY A N 1
ATOM 1432 C CA . GLY A 1 179 ? 33.952 0.125 -11.932 1.00 61.41 179 GLY A CA 1
ATOM 1433 C C . GLY A 1 179 ? 33.679 1.042 -10.735 1.00 61.41 179 GLY A C 1
ATOM 1434 O O . GLY A 1 179 ? 33.937 2.238 -10.811 1.00 61.41 179 GLY A O 1
ATOM 1435 N N . ARG A 1 180 ? 33.155 0.522 -9.615 1.00 68.19 180 ARG A N 1
ATOM 1436 C CA . ARG A 1 180 ? 32.964 1.327 -8.394 1.00 68.19 180 ARG A CA 1
ATOM 1437 C C . ARG A 1 180 ? 34.240 1.368 -7.562 1.00 68.19 180 ARG A C 1
ATOM 1439 O O . ARG A 1 180 ? 34.825 0.313 -7.302 1.00 68.19 180 ARG A O 1
ATOM 1446 N N . ASN A 1 181 ? 34.618 2.573 -7.136 1.00 62.78 181 ASN A N 1
ATOM 1447 C CA . ASN A 1 181 ? 35.755 2.838 -6.258 1.00 62.78 181 ASN A CA 1
ATOM 1448 C C . ASN A 1 181 ? 35.443 2.350 -4.833 1.00 62.78 181 ASN A C 1
ATOM 1450 O O . ASN A 1 181 ? 34.455 2.779 -4.233 1.00 62.78 181 ASN A O 1
ATOM 1454 N N . VAL A 1 182 ? 36.257 1.432 -4.306 1.00 62.88 182 VAL A N 1
ATOM 1455 C CA . VAL A 1 182 ? 36.086 0.895 -2.952 1.00 62.88 182 VAL A CA 1
ATOM 1456 C C . VAL A 1 182 ? 36.881 1.761 -1.976 1.00 62.88 182 VAL A C 1
ATOM 1458 O O . VAL A 1 182 ? 38.004 1.430 -1.603 1.00 62.88 182 VAL A O 1
ATOM 1461 N N . LYS A 1 183 ? 36.302 2.884 -1.540 1.00 69.94 183 LYS A N 1
ATOM 1462 C CA . LYS A 1 183 ? 36.799 3.585 -0.349 1.00 69.94 183 LYS A CA 1
ATOM 1463 C C . LYS A 1 183 ? 36.364 2.789 0.879 1.00 69.94 183 LYS A C 1
ATOM 1465 O O . LYS A 1 183 ? 35.210 2.865 1.293 1.00 69.94 183 LYS A O 1
ATOM 1470 N N . LEU A 1 184 ? 37.274 1.991 1.435 1.00 60.03 184 LEU A N 1
ATOM 1471 C CA . LEU A 1 184 ? 37.073 1.385 2.750 1.00 60.03 184 LEU A CA 1
ATOM 1472 C C . LEU A 1 184 ? 37.034 2.506 3.795 1.00 60.03 184 LEU A C 1
ATOM 1474 O O . LEU A 1 184 ? 37.966 3.302 3.897 1.00 60.03 184 LEU A O 1
ATOM 1478 N N . LEU A 1 185 ? 35.935 2.588 4.544 1.00 54.25 185 LEU A N 1
ATOM 1479 C CA . LEU A 1 185 ? 35.773 3.547 5.629 1.00 54.25 185 LEU A CA 1
ATOM 1480 C C . LEU A 1 185 ? 36.698 3.133 6.784 1.00 54.25 185 LEU A C 1
ATOM 1482 O O . LEU A 1 185 ? 36.617 2.003 7.259 1.00 54.25 185 LEU A O 1
ATOM 1486 N N . SER A 1 186 ? 37.555 4.043 7.247 1.00 57.91 186 SER A N 1
ATOM 1487 C CA . SER A 1 186 ? 38.611 3.817 8.253 1.00 57.91 186 SER A CA 1
ATOM 1488 C C . SER A 1 186 ? 38.126 3.399 9.649 1.00 57.91 186 SER A C 1
ATOM 1490 O O . SER A 1 186 ? 38.941 3.243 10.547 1.00 57.91 186 SER A O 1
ATOM 1492 N N . LYS A 1 187 ? 36.819 3.197 9.845 1.00 56.09 187 LYS A N 1
ATOM 1493 C CA . LYS A 1 187 ? 36.207 2.845 11.136 1.00 56.09 187 LYS A CA 1
ATOM 1494 C C . LYS A 1 187 ? 36.416 1.381 11.553 1.00 56.09 187 LYS A C 1
ATOM 1496 O O . LYS A 1 187 ? 35.936 0.991 12.608 1.00 56.09 187 LYS A O 1
ATOM 1501 N N . TYR A 1 188 ? 37.094 0.590 10.723 1.00 51.69 188 TYR A N 1
ATOM 1502 C CA . TYR A 1 188 ? 37.407 -0.822 10.971 1.00 51.69 188 TYR A CA 1
ATOM 1503 C C . TYR A 1 188 ? 38.896 -1.136 10.747 1.00 51.69 188 TYR A C 1
ATOM 1505 O O . TYR A 1 188 ? 39.228 -2.232 10.300 1.00 51.69 188 TYR A O 1
ATOM 1513 N N . LYS A 1 189 ? 39.776 -0.154 10.969 1.00 47.06 189 LYS A N 1
ATOM 1514 C CA . LYS A 1 189 ? 41.209 -0.407 11.149 1.00 47.06 189 LYS A CA 1
ATOM 1515 C C . LYS A 1 189 ? 41.514 -0.562 12.628 1.00 47.06 189 LYS A C 1
ATOM 1517 O O . LYS A 1 189 ? 40.894 0.193 13.407 1.00 47.06 189 LYS A O 1
#

Organism: NCBI:txid1447943

pLDDT: mean 71.34, std 18.32, range [33.78, 97.06]

Secondary structure (DSSP, 8-state):
--TTSEEEEEETTEEEEEEHHHHHHHHHHHHHHS-HHHHHHHHHHHT---S-HHHHHHHHHGGGSS--S-S---S----HHHHHHHHHHHHHHHHHHHHHHHHHHHHHHHHHHHHHHHHHHHHHHHHHHHHHHHHHHHHS-PPPPP-PPP-----------SSSSTTS-S----B-TT--B----GGG-

Sequence (189 aa):
MDEKGFLIGIIGRSKRVFSRRMWEKKEKAWASSLQEETILKSFEATSILPFNLEVILKRFAKTTQDEQESRESSTLVLSGSDWRKLDRLVRAVTAELRKAAKLYKEKIAEEKRVGREAAKVAREKERAKKAAERARQKEAPSQPPTQSNKRQKRVVDAVATKEALSAVLVALPKTTRRGRNVKLLSKYK

Radius of gyration: 42.01 Å; chains: 1; bounding box: 113×44×97 Å